Protein AF-A0A0R0LXG6-F1 (afdb_monomer)

Foldseek 3Di:
DDDDPDDPPQPPQPPHPCPPPPDDPVLVVLVVCCLLVLHDLVVSCVVSVHPSVVSVVSLLSVLVVVVVVLVVPQAADFDAAWEKEKDKDWAQDDDVNDDDHDDIWIWIWIWTPDPVTDIDIGTDPDDALVRVLVVCVVRYDQNYEYEYAPDPSCVCNCVRHVYYHHDDPVPDPADPPPRDGPDPVVVVVVVSVVVNVSCVSVPRVCVSVVD

Structure (mmCIF, N/CA/C/O backbone):
data_AF-A0A0R0LXG6-F1
#
_entry.id   AF-A0A0R0LXG6-F1
#
loop_
_atom_site.group_PDB
_atom_site.id
_atom_site.type_symbol
_atom_site.label_atom_id
_atom_site.label_alt_id
_atom_site.label_comp_id
_atom_site.label_asym_id
_atom_site.label_entity_id
_atom_site.label_seq_id
_atom_site.pdbx_PDB_ins_code
_atom_site.Cartn_x
_atom_site.Cartn_y
_atom_site.Cartn_z
_atom_site.occupancy
_atom_site.B_iso_or_equiv
_atom_site.auth_seq_id
_atom_site.auth_comp_id
_atom_site.auth_asym_id
_atom_site.auth_atom_id
_atom_site.pdbx_PDB_model_num
ATOM 1 N N . LEU A 1 1 ? -38.847 -43.347 6.282 1.00 53.88 1 LEU A N 1
ATOM 2 C CA . LEU A 1 1 ? -38.269 -41.989 6.125 1.00 53.88 1 LEU A CA 1
ATOM 3 C C . LEU A 1 1 ? -37.396 -41.692 7.342 1.00 53.88 1 LEU A C 1
ATOM 5 O O . LEU A 1 1 ? -37.936 -41.472 8.418 1.00 53.88 1 LEU A O 1
ATOM 9 N N . SER A 1 2 ? -36.067 -41.781 7.219 1.00 58.75 2 SER A N 1
ATOM 10 C CA . SER A 1 2 ? -35.149 -41.481 8.329 1.00 58.75 2 SER A CA 1
ATOM 11 C C . SER A 1 2 ? -34.951 -39.969 8.443 1.00 58.75 2 SER A C 1
ATOM 13 O O . SER A 1 2 ? -34.387 -39.348 7.538 1.00 58.75 2 SER A O 1
ATOM 15 N N . TRP A 1 3 ? -35.397 -39.370 9.542 1.00 54.75 3 TRP A N 1
ATOM 16 C CA . TRP A 1 3 ? -35.103 -37.974 9.847 1.00 54.75 3 TRP A CA 1
ATOM 17 C C . TRP A 1 3 ? -33.609 -37.828 10.155 1.00 54.75 3 TRP A C 1
ATOM 19 O O . TRP A 1 3 ? -33.120 -38.357 11.151 1.00 54.75 3 TRP A O 1
ATOM 29 N N . LYS A 1 4 ? -32.866 -37.116 9.2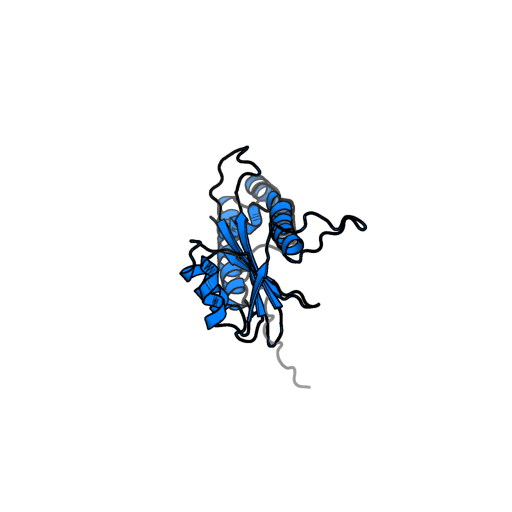99 1.00 63.59 4 LYS A N 1
ATOM 30 C CA . LYS A 1 4 ? -31.529 -36.629 9.657 1.00 63.59 4 LYS A CA 1
ATOM 31 C C . LYS A 1 4 ? -31.713 -35.453 10.612 1.00 63.59 4 LYS A C 1
ATOM 33 O O . LYS A 1 4 ? -32.400 -34.493 10.269 1.00 63.59 4 LYS A O 1
ATOM 38 N N . SER A 1 5 ? -31.117 -35.531 11.799 1.00 62.94 5 SER A N 1
ATOM 39 C CA . SER A 1 5 ? -31.082 -34.413 12.739 1.00 62.94 5 SER A CA 1
ATOM 40 C C . SER A 1 5 ? -30.475 -33.186 12.053 1.00 62.94 5 SER A C 1
ATOM 42 O O . SER A 1 5 ? -29.441 -33.273 11.385 1.00 62.94 5 SER A O 1
ATOM 44 N N . CYS A 1 6 ? -31.144 -32.036 12.171 1.00 65.56 6 CYS A N 1
ATOM 45 C CA . CYS A 1 6 ? -30.628 -30.784 11.634 1.00 65.56 6 CYS A CA 1
ATOM 46 C C . CYS A 1 6 ? -29.233 -30.521 12.209 1.00 65.56 6 CYS A C 1
ATOM 48 O O . CYS A 1 6 ? -29.035 -30.534 13.425 1.00 65.56 6 CYS A O 1
ATOM 50 N N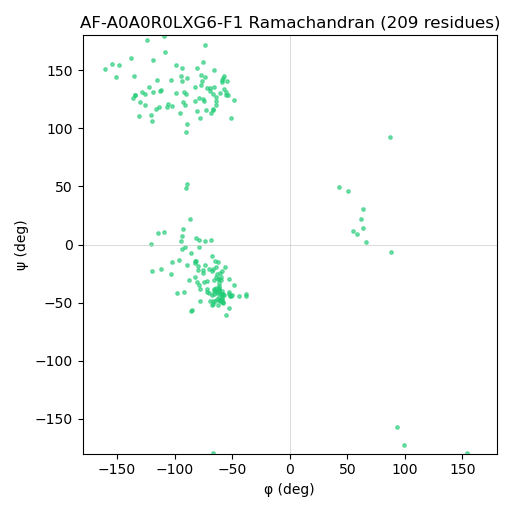 . SER A 1 7 ? -28.262 -30.249 11.335 1.00 65.00 7 SER A N 1
ATOM 51 C CA . SER A 1 7 ? -26.952 -29.758 11.760 1.00 65.00 7 SER A CA 1
ATOM 52 C C . SER A 1 7 ? -27.135 -28.500 12.619 1.00 65.00 7 SER A C 1
ATOM 54 O O . SER A 1 7 ? -27.983 -27.674 12.264 1.00 65.00 7 SER A O 1
ATOM 56 N N . PRO A 1 8 ? -26.356 -28.305 13.698 1.00 63.47 8 PRO A N 1
ATOM 57 C CA . PRO A 1 8 ? -26.543 -27.175 14.599 1.00 63.47 8 PRO A CA 1
ATOM 58 C C . PRO A 1 8 ? -26.535 -25.862 13.815 1.00 63.47 8 PRO A C 1
ATOM 60 O O . PRO A 1 8 ? -25.615 -25.606 13.029 1.00 63.47 8 PRO A O 1
ATOM 63 N N . THR A 1 9 ? -27.567 -25.041 14.029 1.00 63.72 9 THR A N 1
ATOM 64 C CA . THR A 1 9 ? -27.724 -23.720 13.413 1.00 63.72 9 THR A CA 1
ATOM 65 C C . THR A 1 9 ? -26.447 -22.914 13.620 1.00 63.72 9 THR A C 1
ATOM 67 O O . THR A 1 9 ? -26.107 -22.515 14.736 1.00 63.72 9 THR A O 1
ATOM 70 N N . LYS A 1 10 ? -25.685 -22.708 12.541 1.00 68.75 10 LYS A N 1
ATOM 71 C CA . LYS A 1 10 ? -24.487 -21.868 12.573 1.00 68.75 10 LYS A CA 1
ATOM 72 C C . LYS A 1 10 ? -24.958 -20.420 12.673 1.00 68.75 10 LYS A C 1
ATOM 74 O O . LYS A 1 10 ? -25.602 -19.923 11.758 1.00 68.75 10 LYS A O 1
ATOM 79 N N . GLY A 1 11 ? -24.644 -19.753 13.783 1.00 71.75 11 GLY A N 1
ATOM 80 C CA . GLY A 1 11 ? -24.943 -18.330 13.939 1.00 71.75 11 GLY A CA 1
ATOM 81 C C . GLY A 1 11 ? -24.294 -17.500 12.827 1.00 71.75 11 GLY A C 1
ATOM 82 O O . GLY A 1 11 ? -23.179 -17.809 12.405 1.00 71.75 11 GLY A O 1
ATOM 83 N N . LEU A 1 12 ? -24.974 -16.435 12.393 1.00 71.62 12 LEU A N 1
ATOM 84 C CA . LEU A 1 12 ? -24.566 -15.550 11.289 1.00 71.62 12 LEU A CA 1
ATOM 85 C C . LEU A 1 12 ? -23.102 -15.085 11.386 1.00 71.62 12 LEU A C 1
ATOM 87 O O . LEU A 1 12 ? -22.409 -14.946 10.385 1.00 71.62 12 LEU A O 1
ATOM 91 N N . TYR A 1 13 ? -22.617 -14.878 12.609 1.00 74.06 13 TYR A N 1
ATOM 92 C CA . TYR A 1 13 ? -21.278 -14.364 12.882 1.00 74.06 13 TYR A CA 1
ATOM 93 C C . TYR A 1 13 ? -20.216 -15.448 13.105 1.00 74.06 13 TYR A C 1
ATOM 95 O O . TYR A 1 13 ? -19.090 -15.120 13.494 1.00 74.06 13 TYR A O 1
ATOM 103 N N . LYS A 1 14 ? -20.534 -16.733 12.895 1.00 77.50 14 LYS A N 1
ATOM 104 C CA . LYS A 1 14 ? -19.583 -17.839 13.072 1.00 77.50 14 LYS A CA 1
ATOM 105 C C . LYS A 1 14 ? -18.346 -17.618 12.194 1.00 77.50 14 LYS A C 1
ATOM 107 O O . LYS A 1 14 ? -18.465 -17.273 11.027 1.00 77.50 14 LYS A O 1
ATOM 112 N N . ASN A 1 15 ? -17.160 -17.806 12.775 1.00 75.50 15 ASN A N 1
ATOM 113 C CA . ASN A 1 15 ? -15.851 -17.551 12.149 1.00 75.50 15 ASN A CA 1
ATOM 114 C C . ASN A 1 15 ? -15.569 -16.080 11.783 1.00 75.50 15 ASN A C 1
ATOM 116 O O . ASN A 1 15 ? -14.611 -15.802 11.066 1.00 75.50 15 ASN A O 1
ATOM 120 N N . THR A 1 16 ? -16.353 -15.129 12.295 1.00 75.62 16 THR A N 1
ATOM 121 C CA . THR A 1 16 ? -16.088 -13.696 12.118 1.00 75.62 16 THR A CA 1
ATOM 122 C C . THR A 1 16 ? -15.622 -13.053 13.421 1.00 75.62 16 THR A C 1
ATOM 124 O O . THR A 1 16 ? -15.814 -13.571 14.523 1.00 75.62 16 THR A O 1
ATOM 127 N N . ILE A 1 17 ? -15.075 -11.846 13.308 1.00 71.94 17 ILE A N 1
ATOM 128 C CA . ILE A 1 17 ? -14.697 -10.999 14.449 1.00 71.94 17 ILE A CA 1
ATOM 129 C C . ILE A 1 17 ? -15.904 -10.596 15.313 1.00 71.94 17 ILE A C 1
ATOM 131 O O . ILE A 1 17 ? -15.742 -10.136 16.444 1.00 71.94 17 ILE A O 1
ATOM 135 N N . LEU A 1 18 ? -17.112 -10.786 14.778 1.00 74.75 18 LEU A N 1
ATOM 136 C CA . LEU A 1 18 ? -18.383 -10.452 15.401 1.00 74.75 18 LEU A CA 1
ATOM 137 C C . LEU A 1 18 ? -18.953 -11.617 16.216 1.00 74.75 18 LEU A C 1
ATOM 139 O O . LEU A 1 18 ? -19.967 -11.444 16.879 1.00 74.75 18 LEU A O 1
ATOM 143 N N . VAL A 1 19 ? -18.298 -12.787 16.244 1.00 75.50 19 VAL A N 1
ATOM 144 C CA . VAL A 1 19 ? -18.836 -13.975 16.935 1.00 75.50 19 VAL A CA 1
ATOM 145 C C . VAL A 1 19 ? -19.012 -13.765 18.444 1.00 75.50 19 VAL A C 1
ATOM 147 O O . VAL A 1 19 ? -19.899 -14.348 19.054 1.00 75.50 19 VAL A O 1
ATOM 150 N N . LYS A 1 20 ? -18.178 -12.909 19.054 1.00 71.06 20 LYS A N 1
ATOM 151 C CA . LYS A 1 20 ? -18.280 -12.513 20.472 1.00 71.06 20 LYS A CA 1
ATOM 152 C C . LYS A 1 20 ? -19.068 -11.211 20.667 1.00 71.06 20 LYS A C 1
ATOM 154 O O . LYS A 1 20 ? -19.130 -10.693 21.782 1.00 71.06 20 LYS A O 1
ATOM 159 N N . PHE A 1 21 ? -19.611 -10.638 19.595 1.00 74.06 21 PHE A N 1
ATOM 160 C CA . PHE A 1 21 ? -20.305 -9.362 19.635 1.00 74.06 21 PHE A CA 1
ATOM 161 C C . PHE A 1 21 ? -21.793 -9.575 19.896 1.00 74.06 21 PHE A C 1
ATOM 163 O O . PHE A 1 21 ? -22.484 -10.247 19.142 1.00 74.06 21 PHE A O 1
ATOM 170 N N . LYS A 1 22 ? -22.281 -8.998 20.994 1.00 74.81 22 LYS A N 1
ATOM 171 C CA . LYS A 1 22 ? -23.642 -9.228 21.499 1.00 74.81 22 LYS A CA 1
ATOM 172 C C . LYS A 1 22 ? -24.678 -8.210 20.995 1.00 74.81 22 LYS A C 1
ATOM 174 O O . LYS A 1 22 ? -25.734 -8.094 21.604 1.00 74.81 22 LYS A O 1
ATOM 179 N N . LYS A 1 23 ? -24.376 -7.404 19.969 1.00 81.25 23 LYS A N 1
ATOM 180 C CA . LYS A 1 23 ? -25.322 -6.395 19.449 1.00 81.25 23 LYS A CA 1
ATOM 181 C C . LYS A 1 23 ? -26.061 -6.900 18.212 1.00 81.25 23 LYS A C 1
ATOM 183 O O . LYS A 1 23 ? -25.565 -7.770 17.498 1.00 81.25 23 LYS A O 1
ATOM 188 N N . ASN A 1 24 ? -27.247 -6.338 17.995 1.00 81.94 24 ASN A N 1
ATOM 189 C CA . ASN A 1 24 ? -28.119 -6.656 16.870 1.00 81.94 24 ASN A CA 1
ATOM 190 C C . ASN A 1 24 ? -27.588 -6.071 15.549 1.00 81.94 24 ASN A C 1
ATOM 192 O O . ASN A 1 24 ? -26.629 -5.301 15.526 1.00 81.94 24 ASN A O 1
ATOM 196 N N . PHE A 1 25 ? -28.216 -6.456 14.438 1.00 80.75 25 PHE A N 1
ATOM 197 C CA . PHE A 1 25 ? -27.828 -6.008 13.100 1.00 80.75 25 PHE A CA 1
ATOM 198 C C . PHE A 1 25 ? -28.007 -4.493 12.900 1.00 80.75 25 PHE A C 1
ATOM 200 O O . PHE A 1 25 ? -27.150 -3.849 12.300 1.00 80.75 25 PHE A O 1
ATOM 207 N N . GLU A 1 26 ? -29.057 -3.899 13.470 1.00 83.56 26 GLU A N 1
ATOM 208 C CA . GLU A 1 26 ? -29.305 -2.450 13.399 1.00 83.56 26 GLU A CA 1
ATOM 209 C C . GLU A 1 26 ? -28.144 -1.636 13.966 1.00 83.56 26 GLU A C 1
ATOM 211 O O . GLU A 1 26 ? -27.705 -0.672 13.342 1.00 83.56 26 GLU A O 1
ATOM 216 N N . PHE A 1 27 ? -27.572 -2.068 15.097 1.00 86.50 27 PHE A N 1
ATOM 217 C CA . PHE A 1 27 ? -26.382 -1.441 15.666 1.00 86.50 27 PHE A CA 1
ATOM 218 C C . PHE A 1 27 ? -25.247 -1.333 14.638 1.00 86.50 27 PHE A C 1
ATOM 220 O O . PHE A 1 27 ? -24.556 -0.318 14.584 1.00 86.50 27 PHE A O 1
ATOM 227 N N . PHE A 1 28 ? -25.043 -2.366 13.814 1.00 82.62 28 PHE A N 1
ATOM 228 C CA . PHE A 1 28 ? -24.008 -2.357 12.781 1.00 82.62 28 PHE A CA 1
ATOM 229 C C . PHE A 1 28 ? -24.324 -1.407 11.642 1.00 82.62 28 PHE A C 1
ATOM 231 O O . PHE A 1 28 ? -23.423 -0.707 11.185 1.00 82.62 28 PHE A O 1
ATOM 238 N N . ILE A 1 29 ? -25.578 -1.370 11.198 1.00 84.12 29 ILE A N 1
ATOM 239 C CA . ILE A 1 29 ? -26.008 -0.445 10.152 1.00 84.12 29 ILE A CA 1
ATOM 240 C C . ILE A 1 29 ? -25.782 0.996 10.610 1.00 84.12 29 ILE A C 1
ATOM 242 O O . ILE A 1 29 ? -25.121 1.752 9.900 1.00 84.12 29 ILE A O 1
ATOM 246 N N . PHE A 1 30 ? -26.205 1.345 11.826 1.00 85.00 30 PHE A N 1
ATOM 247 C CA . PHE A 1 30 ? -25.975 2.677 12.386 1.00 85.00 30 PHE A CA 1
ATOM 248 C C . PHE A 1 30 ? -24.494 2.980 12.613 1.00 85.00 30 PHE A C 1
ATOM 250 O O . PHE A 1 30 ? -24.041 4.087 12.333 1.00 85.00 30 PHE A O 1
ATOM 257 N N . LEU A 1 31 ? -23.705 2.003 13.067 1.00 85.00 31 LEU A N 1
ATOM 258 C CA . LEU A 1 31 ? -22.258 2.159 13.201 1.00 85.00 31 LEU A CA 1
ATOM 259 C C . LEU A 1 31 ? -21.601 2.472 11.848 1.00 85.00 31 LEU A C 1
ATOM 261 O O . LEU A 1 31 ? -20.797 3.397 11.756 1.00 85.00 31 LEU A O 1
ATOM 265 N N . ILE A 1 32 ? -21.945 1.716 10.804 1.00 82.88 32 ILE A N 1
ATOM 266 C CA . ILE A 1 32 ? -21.437 1.905 9.441 1.00 82.88 32 ILE A CA 1
ATOM 267 C C . ILE A 1 32 ? -21.861 3.281 8.924 1.00 82.88 32 ILE A C 1
ATOM 269 O O . ILE A 1 32 ? -21.007 4.070 8.523 1.00 82.88 32 ILE A O 1
ATOM 273 N N . GLN A 1 33 ? -23.151 3.607 9.002 1.00 82.31 33 GLN A N 1
ATOM 274 C CA . GLN A 1 33 ? -23.680 4.908 8.595 1.00 82.31 33 GLN A CA 1
ATOM 275 C C . GLN A 1 33 ? -23.003 6.060 9.339 1.00 82.31 33 GLN A C 1
ATOM 277 O O . GLN A 1 33 ? -22.613 7.034 8.710 1.00 82.31 33 GLN A O 1
ATOM 282 N N . GLY A 1 34 ? -22.786 5.942 10.650 1.00 80.69 34 GLY A N 1
ATOM 283 C CA . GLY A 1 34 ? -22.105 6.960 11.447 1.00 80.69 34 GLY A CA 1
ATOM 284 C C . GLY A 1 34 ? -20.634 7.142 11.063 1.00 80.69 34 GLY A C 1
ATOM 285 O O . GLY A 1 34 ? -20.152 8.273 10.977 1.00 80.69 34 GLY A O 1
ATOM 286 N N . ILE A 1 35 ? -19.921 6.046 10.777 1.00 76.81 35 ILE A N 1
ATOM 287 C CA . ILE A 1 35 ? -18.527 6.087 10.307 1.00 76.81 35 ILE A CA 1
ATOM 288 C C . ILE A 1 35 ? -18.439 6.754 8.927 1.00 76.81 35 ILE A C 1
ATOM 290 O O . ILE A 1 35 ? -17.620 7.657 8.742 1.00 76.81 35 ILE A O 1
ATOM 294 N N . PHE A 1 36 ? -19.280 6.344 7.971 1.00 76.44 36 PHE A N 1
ATOM 295 C CA . PHE A 1 36 ? -19.287 6.888 6.605 1.00 76.44 36 PHE A CA 1
ATOM 296 C C . PHE A 1 36 ? -19.926 8.280 6.507 1.00 76.44 36 PHE A C 1
ATOM 298 O O . PHE A 1 36 ? -19.571 9.055 5.624 1.00 76.44 36 PHE A O 1
ATOM 305 N N . GLY A 1 37 ? -20.808 8.624 7.444 1.00 76.94 37 GLY A N 1
ATOM 306 C CA . GLY A 1 37 ? -21.386 9.953 7.643 1.00 76.94 37 GLY A CA 1
ATOM 307 C C . GLY A 1 37 ? -20.478 10.905 8.425 1.00 76.94 37 GLY A C 1
ATOM 308 O O . GLY A 1 37 ? -20.886 12.015 8.751 1.00 76.94 37 GLY A O 1
ATOM 309 N N . TYR A 1 38 ? -19.244 10.489 8.729 1.00 71.25 38 TYR A N 1
ATOM 310 C CA . TYR A 1 38 ? -18.206 11.299 9.376 1.00 71.25 38 TYR A CA 1
ATOM 311 C C . TYR A 1 38 ? -18.541 11.803 10.781 1.00 71.25 38 TYR A C 1
ATOM 313 O O . TYR A 1 38 ? -17.893 12.731 11.283 1.00 71.25 38 TYR A O 1
ATOM 321 N N . MET A 1 39 ? -19.466 11.139 11.468 1.00 78.19 39 MET A N 1
ATOM 322 C CA . MET A 1 39 ? -19.864 11.491 12.822 1.00 78.19 39 MET A CA 1
ATOM 323 C C . MET A 1 39 ? -18.668 11.448 13.792 1.00 78.19 39 MET A C 1
ATOM 325 O O . MET A 1 39 ? -17.769 10.602 13.666 1.00 78.19 39 MET A O 1
ATOM 329 N N . PRO A 1 40 ? -18.562 12.377 14.756 1.00 83.75 40 PRO A N 1
ATOM 330 C CA . PRO A 1 40 ? -17.616 12.243 15.860 1.00 83.75 40 PRO A CA 1
ATOM 331 C C . PRO A 1 40 ? -17.879 10.955 16.651 1.00 83.75 40 PRO A C 1
ATOM 333 O O . PRO A 1 40 ? -19.026 10.626 16.932 1.00 83.75 40 PRO A O 1
ATOM 336 N N . LEU A 1 41 ? -16.824 10.244 17.068 1.00 83.06 41 LEU A N 1
ATOM 337 C CA . LEU A 1 41 ? -16.974 8.977 17.804 1.00 83.06 41 LEU A CA 1
ATOM 338 C C . LEU A 1 41 ? -17.746 9.137 19.121 1.00 83.06 41 LEU A C 1
ATOM 340 O O . LEU A 1 41 ? -18.382 8.192 19.576 1.00 83.06 41 LEU A O 1
ATOM 344 N N . ARG A 1 42 ? -17.687 10.326 19.731 1.00 86.50 42 ARG A N 1
ATOM 345 C CA . ARG A 1 42 ? -18.447 10.646 20.942 1.00 86.50 42 ARG A CA 1
ATOM 346 C C . ARG A 1 42 ? -19.948 10.737 20.658 1.00 86.50 42 ARG A C 1
ATOM 348 O O . ARG A 1 42 ? -20.707 10.025 21.298 1.00 86.50 42 ARG A O 1
ATOM 355 N N . GLY A 1 43 ? -20.340 11.474 19.617 1.00 86.19 43 GLY A N 1
ATOM 356 C CA . GLY A 1 43 ? -21.734 11.520 19.164 1.00 86.19 43 GLY A CA 1
ATOM 357 C C . GLY A 1 43 ? -22.249 10.148 18.719 1.00 86.19 43 GLY A C 1
ATOM 358 O O . GLY A 1 43 ? -23.361 9.762 19.053 1.00 86.19 43 GLY A O 1
ATOM 359 N N . LEU A 1 44 ? -21.405 9.347 18.062 1.00 85.88 44 LEU A N 1
ATOM 360 C CA . LEU A 1 44 ? -21.760 7.977 17.685 1.00 85.88 44 LEU A CA 1
ATOM 361 C C . LEU A 1 44 ? -21.961 7.068 18.908 1.00 85.88 44 LEU A C 1
ATOM 363 O O . LEU A 1 44 ? -22.854 6.228 18.926 1.00 85.88 44 LEU A O 1
ATOM 367 N N . SER A 1 45 ? -21.136 7.237 19.942 1.00 90.00 45 SER A N 1
ATOM 368 C CA . SER A 1 45 ? -21.272 6.534 21.221 1.00 90.00 45 SER A CA 1
ATOM 369 C C . SER A 1 45 ? -22.583 6.881 21.929 1.00 90.00 45 SER A C 1
ATOM 371 O O . SER A 1 45 ? -23.226 5.978 22.465 1.00 90.00 45 SER A O 1
ATOM 373 N N . GLU A 1 46 ? -22.982 8.152 21.896 1.00 91.31 46 GLU A N 1
ATOM 374 C CA . GLU A 1 46 ? -24.243 8.647 22.459 1.00 91.31 46 GLU A CA 1
ATOM 375 C C . GLU A 1 46 ? -25.450 8.096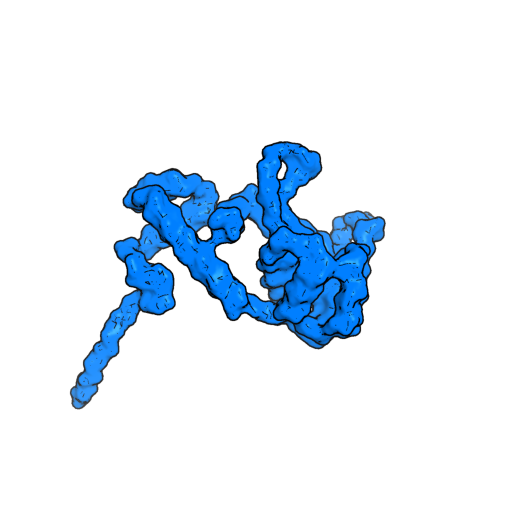 21.689 1.00 91.31 46 GLU A C 1
ATOM 377 O O . GLU A 1 46 ? -26.317 7.468 22.293 1.00 91.31 46 GLU A O 1
ATOM 382 N N . GLN A 1 47 ? -25.466 8.219 20.357 1.00 88.81 47 GLN A N 1
ATOM 383 C CA . GLN A 1 47 ? -26.563 7.721 19.514 1.00 88.81 47 GLN A CA 1
ATOM 384 C C . GLN A 1 47 ? -26.761 6.207 19.605 1.00 88.81 47 GLN A C 1
ATOM 386 O O . GLN A 1 47 ? -27.888 5.722 19.631 1.00 88.81 47 GLN A O 1
ATOM 391 N N . LEU A 1 48 ? -25.667 5.446 19.670 1.00 88.56 48 LEU A N 1
ATOM 392 C CA . LEU A 1 48 ? -25.724 3.991 19.804 1.00 88.56 48 LEU A CA 1
ATOM 393 C C . LEU A 1 48 ? -26.013 3.529 21.242 1.00 88.56 48 LEU A C 1
ATOM 395 O O . LEU A 1 48 ? -26.049 2.318 21.483 1.00 88.56 48 LEU A O 1
ATOM 399 N N . ASN A 1 49 ? -26.131 4.459 22.202 1.00 90.50 49 ASN A N 1
ATOM 400 C CA . ASN A 1 49 ? -26.164 4.185 23.639 1.00 90.50 49 ASN A CA 1
ATOM 401 C C . ASN A 1 49 ? -25.109 3.130 24.037 1.00 90.50 49 ASN A C 1
ATOM 403 O O . ASN A 1 49 ? -25.383 2.086 24.643 1.00 90.50 49 ASN A O 1
ATOM 407 N N . TYR A 1 50 ? -23.870 3.349 23.589 1.00 89.62 50 TYR A N 1
ATOM 408 C CA . TYR A 1 50 ? -22.782 2.390 23.727 1.00 89.62 50 TYR A CA 1
ATOM 409 C C . TYR A 1 50 ? -21.558 3.063 24.310 1.00 89.62 50 TYR A C 1
ATOM 411 O O . TYR A 1 50 ? -21.040 4.010 23.729 1.00 89.62 50 TYR A O 1
ATOM 419 N N . LYS A 1 51 ? -21.065 2.551 25.445 1.00 91.88 51 LYS A N 1
ATOM 420 C CA . LYS A 1 51 ? -19.940 3.149 26.179 1.00 91.88 51 LYS A CA 1
ATOM 421 C C . LYS A 1 51 ? -18.772 3.468 25.241 1.00 91.88 51 LYS A C 1
ATOM 423 O O . LYS A 1 51 ? -18.227 2.568 24.601 1.00 91.88 51 LYS A O 1
ATOM 428 N N . TYR A 1 52 ? -18.335 4.726 25.244 1.00 88.69 52 TYR A N 1
ATOM 429 C CA . TYR A 1 52 ? -17.288 5.248 24.360 1.00 88.69 52 TYR A CA 1
ATOM 430 C C . TYR A 1 52 ? -16.006 4.400 24.357 1.00 88.69 52 TYR A C 1
ATOM 432 O O . TYR A 1 52 ? -15.477 4.050 23.303 1.00 88.69 52 TYR A O 1
ATOM 440 N N . ARG A 1 53 ? -15.545 3.970 25.541 1.00 89.94 53 ARG A N 1
ATOM 441 C CA . ARG A 1 53 ? -14.380 3.078 25.683 1.00 89.94 53 ARG A CA 1
ATOM 442 C C . ARG A 1 53 ? -14.570 1.747 24.944 1.00 89.94 53 ARG A C 1
ATOM 444 O O . ARG A 1 53 ? -13.640 1.254 24.308 1.00 89.94 53 ARG A O 1
ATOM 451 N N . ASN A 1 54 ? -15.772 1.179 24.997 1.00 88.31 54 ASN A N 1
ATOM 452 C CA . ASN A 1 54 ? -16.084 -0.075 24.318 1.00 88.31 54 ASN A CA 1
ATOM 453 C C . ASN A 1 54 ? -16.168 0.125 22.801 1.00 88.31 54 ASN A C 1
ATOM 455 O O . ASN A 1 54 ? -15.658 -0.716 22.064 1.00 88.31 54 ASN A O 1
ATOM 459 N N . LEU A 1 55 ? -16.732 1.251 22.344 1.00 86.00 55 LEU A N 1
ATOM 460 C CA . LEU A 1 55 ? -16.754 1.633 20.930 1.00 86.00 55 LEU A CA 1
ATOM 461 C C . LEU A 1 55 ? -15.336 1.718 20.358 1.00 86.00 55 LEU A C 1
ATOM 463 O O . LEU A 1 55 ? -15.048 1.086 19.347 1.00 86.00 55 LEU A O 1
ATOM 467 N N . ILE A 1 56 ? -14.426 2.419 21.040 1.00 85.25 56 ILE A N 1
ATOM 468 C CA . ILE A 1 56 ? -13.021 2.515 20.618 1.00 85.25 56 ILE A CA 1
ATOM 469 C C . ILE A 1 56 ? -12.381 1.131 20.529 1.00 85.25 56 ILE A C 1
ATOM 471 O O . ILE A 1 56 ? -11.768 0.796 19.517 1.00 85.25 56 ILE A O 1
ATOM 475 N N . ASN A 1 57 ? -12.520 0.311 21.572 1.00 84.81 57 ASN A N 1
ATOM 476 C CA . ASN A 1 57 ? -11.927 -1.026 21.592 1.00 84.81 57 ASN A CA 1
ATOM 477 C C . ASN A 1 57 ? -12.479 -1.915 20.472 1.00 84.81 57 ASN A C 1
ATOM 479 O O . ASN A 1 57 ? -11.746 -2.716 19.890 1.00 84.81 57 ASN A O 1
ATOM 483 N N . PHE A 1 58 ? -13.762 -1.766 20.153 1.00 83.12 58 PHE A N 1
ATOM 484 C CA . PHE A 1 58 ? -14.396 -2.470 19.053 1.00 83.12 58 PHE A CA 1
ATOM 485 C C . PHE A 1 58 ? -13.848 -2.021 17.691 1.00 83.12 58 PHE A C 1
ATOM 487 O O . PHE A 1 58 ? -13.416 -2.858 16.899 1.00 83.12 58 PHE A O 1
ATOM 494 N N . LEU A 1 59 ? -13.762 -0.710 17.454 1.00 82.94 59 LEU A N 1
ATOM 495 C CA . LEU A 1 59 ? -13.194 -0.148 16.227 1.00 82.94 59 LEU A CA 1
ATOM 496 C C . LEU A 1 59 ? -11.722 -0.535 16.041 1.00 82.94 59 LEU A C 1
ATOM 498 O O . LEU A 1 59 ? -11.325 -0.891 14.934 1.00 82.94 59 LEU A O 1
ATOM 502 N N . LYS A 1 60 ? -10.929 -0.573 17.120 1.00 82.06 60 LYS A N 1
ATOM 503 C CA . LYS A 1 60 ? -9.543 -1.075 17.095 1.00 82.06 60 LYS A CA 1
ATOM 504 C C . LYS A 1 60 ? -9.466 -2.531 16.626 1.00 82.06 60 LYS A C 1
ATOM 506 O O . LYS A 1 60 ? -8.615 -2.870 15.806 1.00 82.06 60 LYS A O 1
ATOM 511 N N . LYS A 1 61 ? -10.372 -3.395 17.098 1.00 82.38 61 LYS A N 1
ATOM 512 C CA . LYS A 1 61 ? -10.443 -4.798 16.652 1.00 82.38 61 LYS A CA 1
ATOM 513 C C . LYS A 1 61 ? -10.838 -4.911 15.183 1.00 82.38 61 LYS A C 1
ATOM 515 O O . LYS A 1 61 ? -10.239 -5.714 14.471 1.00 82.38 61 LYS A O 1
ATOM 520 N N . ILE A 1 62 ? -11.810 -4.120 14.722 1.00 80.75 62 ILE A N 1
ATOM 521 C CA . ILE A 1 62 ? -12.167 -4.062 13.296 1.00 80.75 62 ILE A CA 1
ATOM 522 C C . ILE A 1 62 ? -10.947 -3.645 12.476 1.00 80.75 62 ILE A C 1
ATOM 524 O O . ILE A 1 62 ? -10.606 -4.338 11.525 1.00 80.75 62 ILE A O 1
ATOM 528 N N . LYS A 1 63 ? -10.241 -2.587 12.891 1.00 76.25 63 LYS A N 1
ATOM 529 C CA . LYS A 1 63 ? -9.015 -2.095 12.249 1.00 76.25 63 LYS A CA 1
ATOM 530 C C . LYS A 1 63 ? -7.966 -3.186 12.060 1.00 76.25 63 LYS A C 1
ATOM 532 O O . LYS A 1 63 ? -7.505 -3.401 10.944 1.00 76.25 63 LYS A O 1
ATOM 537 N N . ILE A 1 64 ? -7.594 -3.885 13.132 1.00 80.56 64 ILE A N 1
ATOM 538 C CA . ILE A 1 64 ? -6.536 -4.907 13.081 1.00 80.56 64 ILE A CA 1
ATOM 539 C C . ILE A 1 64 ? -6.920 -6.022 12.103 1.00 80.56 64 ILE A C 1
ATOM 541 O O . ILE A 1 64 ? -6.098 -6.462 11.299 1.00 80.56 64 ILE A O 1
ATOM 545 N N . ASN A 1 65 ? -8.183 -6.444 12.130 1.00 80.88 65 ASN A N 1
ATOM 546 C CA . ASN A 1 65 ? -8.664 -7.492 11.239 1.00 80.88 65 ASN A CA 1
ATOM 547 C C . ASN A 1 65 ? -8.793 -7.018 9.792 1.00 80.88 65 ASN A C 1
ATOM 549 O O . ASN A 1 65 ? -8.388 -7.747 8.897 1.00 80.88 65 ASN A O 1
ATOM 553 N N . ALA A 1 66 ? -9.279 -5.799 9.554 1.00 79.62 66 ALA A N 1
ATOM 554 C CA . ALA A 1 66 ? -9.325 -5.202 8.224 1.00 79.62 66 ALA A CA 1
ATOM 555 C C . ALA A 1 66 ? -7.917 -5.091 7.625 1.00 79.62 66 ALA A C 1
ATOM 557 O O . ALA A 1 66 ? -7.719 -5.470 6.477 1.00 79.62 66 ALA A O 1
ATOM 558 N N . LYS A 1 67 ? -6.922 -4.674 8.422 1.00 79.00 67 LYS A N 1
ATOM 559 C CA . LYS A 1 67 ? -5.508 -4.661 8.022 1.00 79.00 67 LYS A CA 1
ATOM 560 C C . LYS A 1 67 ? -5.026 -6.056 7.633 1.00 79.00 67 LYS A C 1
ATOM 562 O O . LYS A 1 67 ? -4.459 -6.222 6.560 1.00 79.00 67 LYS A O 1
ATOM 567 N N . LYS A 1 68 ? -5.284 -7.060 8.473 1.00 83.19 68 LYS A N 1
ATOM 568 C CA . LYS A 1 68 ? -4.899 -8.450 8.198 1.00 83.19 68 LYS A CA 1
ATOM 569 C C . LYS A 1 68 ? -5.548 -8.984 6.917 1.00 83.19 68 LYS A C 1
ATOM 571 O O . LYS A 1 68 ? -4.854 -9.537 6.078 1.00 83.19 68 LYS A O 1
ATOM 576 N N . ILE A 1 69 ? -6.859 -8.798 6.762 1.00 81.12 69 ILE A N 1
ATOM 577 C CA . ILE A 1 69 ? -7.619 -9.235 5.582 1.00 81.12 69 ILE A CA 1
ATOM 578 C C . ILE A 1 69 ? -7.098 -8.539 4.329 1.00 81.12 69 ILE A C 1
ATOM 580 O O . ILE A 1 69 ? -6.874 -9.206 3.327 1.00 81.12 69 ILE A O 1
ATOM 584 N N . PHE A 1 70 ? -6.868 -7.226 4.399 1.00 82.75 70 PHE A N 1
ATOM 585 C CA . PHE A 1 70 ? -6.308 -6.458 3.296 1.00 82.75 70 PHE A CA 1
ATOM 586 C C . PHE A 1 70 ? -4.979 -7.063 2.847 1.00 82.75 70 PHE A C 1
ATOM 588 O O . PHE A 1 70 ? -4.902 -7.554 1.731 1.00 82.75 70 PHE A O 1
ATOM 595 N N . PHE A 1 71 ? -3.973 -7.137 3.726 1.00 83.19 71 PHE A N 1
ATOM 596 C CA . PHE A 1 71 ? -2.648 -7.639 3.347 1.00 83.19 71 PHE A CA 1
ATOM 597 C C . PHE A 1 71 ? -2.626 -9.113 2.925 1.00 83.19 71 PHE A C 1
ATOM 599 O O . PHE A 1 71 ? -1.784 -9.482 2.111 1.00 83.19 71 PHE A O 1
ATOM 606 N N . ASN A 1 72 ? -3.543 -9.937 3.436 1.00 85.56 72 ASN A N 1
ATOM 607 C CA . ASN A 1 72 ? -3.659 -11.340 3.034 1.00 85.56 72 ASN A CA 1
ATOM 608 C C . ASN A 1 72 ? -4.298 -11.526 1.651 1.00 85.56 72 ASN A C 1
ATOM 610 O O . ASN A 1 72 ? -4.095 -12.567 1.038 1.00 85.56 72 ASN A O 1
ATOM 614 N N . ASN A 1 73 ? -5.064 -10.541 1.179 1.00 84.06 73 ASN A N 1
ATOM 615 C CA . ASN A 1 73 ? -5.833 -10.622 -0.062 1.00 84.06 73 ASN A CA 1
ATOM 616 C C . ASN A 1 73 ? -5.330 -9.647 -1.137 1.00 84.06 73 ASN A C 1
ATOM 618 O O . ASN A 1 73 ? -6.017 -9.447 -2.137 1.00 84.06 73 ASN A O 1
ATOM 622 N N . ILE A 1 74 ? -4.172 -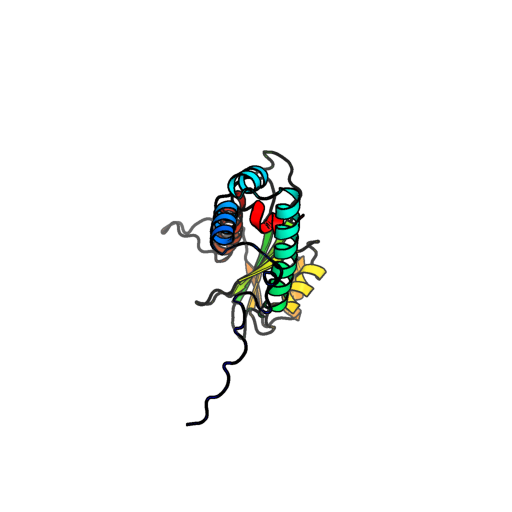9.004 -0.943 1.00 86.56 74 ILE A N 1
ATOM 623 C CA . ILE A 1 74 ? -3.571 -8.194 -2.007 1.00 86.56 74 ILE A CA 1
ATOM 624 C C . ILE A 1 74 ? -3.140 -9.134 -3.129 1.00 86.56 74 ILE A C 1
ATOM 626 O O . ILE A 1 74 ? -2.247 -9.963 -2.958 1.00 86.56 74 ILE A O 1
ATOM 630 N N . GLU A 1 75 ? -3.753 -8.959 -4.291 1.00 90.00 75 GLU A N 1
ATOM 631 C CA . 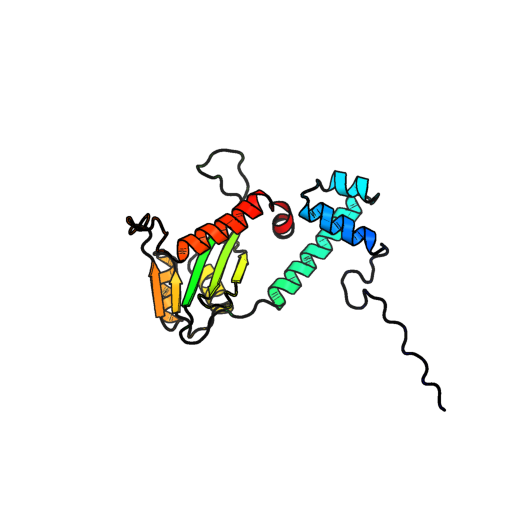GLU A 1 75 ? -3.340 -9.632 -5.512 1.00 90.00 75 GLU A CA 1
ATOM 632 C C . GLU A 1 75 ? -2.146 -8.924 -6.156 1.00 90.00 75 GLU A C 1
ATOM 634 O O . GLU A 1 75 ? -1.990 -7.699 -6.069 1.00 90.00 75 GLU A O 1
ATOM 639 N N . ILE A 1 76 ? -1.337 -9.701 -6.875 1.00 94.81 76 ILE A N 1
ATOM 640 C CA . ILE A 1 76 ? -0.337 -9.155 -7.791 1.00 94.81 76 ILE A CA 1
ATOM 641 C C . ILE A 1 76 ? -1.067 -8.453 -8.946 1.00 94.81 76 ILE A C 1
ATOM 643 O O . ILE A 1 76 ? -1.963 -9.014 -9.588 1.00 94.81 76 ILE A O 1
ATOM 647 N N . ILE A 1 77 ? -0.667 -7.210 -9.208 1.00 93.38 77 ILE A N 1
ATOM 648 C CA . ILE A 1 77 ? -1.164 -6.385 -10.310 1.00 93.38 77 ILE A CA 1
ATOM 649 C C . ILE A 1 77 ? -0.249 -6.530 -11.526 1.00 93.38 77 ILE A C 1
ATOM 651 O O . ILE A 1 77 ? 0.951 -6.776 -11.405 1.00 93.38 77 ILE A O 1
ATOM 655 N N . GLY A 1 78 ? -0.822 -6.344 -12.713 1.00 95.56 78 GLY A N 1
ATOM 656 C CA . GLY A 1 78 ? -0.098 -6.428 -13.972 1.00 95.56 78 GLY A CA 1
ATOM 657 C C . GLY A 1 78 ? -0.169 -7.817 -14.590 1.00 95.56 78 GLY A C 1
ATOM 658 O O . GLY A 1 78 ? -1.104 -8.577 -14.336 1.00 95.56 78 GLY A O 1
ATOM 659 N N . GLY A 1 79 ? 0.802 -8.110 -15.443 1.00 96.00 79 GLY A N 1
ATOM 660 C CA . GLY A 1 79 ? 0.834 -9.280 -16.313 1.00 96.00 79 GLY A CA 1
ATOM 661 C C . GLY A 1 79 ? 1.680 -8.986 -17.545 1.00 96.00 79 GLY A C 1
ATOM 662 O O . GLY A 1 79 ? 2.222 -7.889 -17.670 1.00 96.00 79 GLY A O 1
ATOM 663 N N . ASP A 1 80 ? 1.799 -9.956 -18.444 1.00 96.75 80 ASP A N 1
ATOM 664 C CA . ASP A 1 80 ? 2.545 -9.761 -19.687 1.00 96.75 80 ASP A CA 1
ATOM 665 C C . ASP A 1 80 ? 1.939 -8.632 -20.533 1.00 96.75 80 ASP A C 1
ATOM 667 O O . ASP A 1 80 ? 0.720 -8.556 -20.699 1.00 96.75 80 ASP A O 1
ATOM 671 N N . ASP A 1 81 ? 2.793 -7.709 -20.982 1.00 94.38 81 ASP A N 1
ATOM 672 C CA . ASP A 1 81 ? 2.440 -6.488 -21.726 1.00 94.38 81 ASP A CA 1
ATOM 673 C C . ASP A 1 81 ? 1.417 -5.557 -21.050 1.00 94.38 81 ASP A C 1
ATOM 675 O O . ASP A 1 81 ? 0.939 -4.586 -21.646 1.00 94.38 81 ASP A O 1
ATOM 679 N N . VAL A 1 82 ? 1.114 -5.780 -19.769 1.00 94.94 82 VAL A N 1
ATOM 680 C CA . VAL A 1 82 ? 0.244 -4.889 -19.003 1.00 94.94 82 VAL A CA 1
ATOM 681 C C . VAL A 1 82 ? 1.056 -3.706 -18.499 1.00 94.94 82 VAL A C 1
ATOM 683 O O . VAL A 1 82 ? 2.030 -3.860 -17.762 1.00 94.94 82 VAL A O 1
ATOM 686 N N . ILE A 1 83 ? 0.611 -2.498 -18.843 1.00 92.38 83 ILE A N 1
ATOM 687 C CA . ILE A 1 83 ? 1.178 -1.274 -18.280 1.00 92.38 83 ILE A CA 1
ATOM 688 C C . ILE A 1 83 ? 0.678 -1.109 -16.842 1.00 92.38 83 ILE A C 1
ATOM 690 O O . ILE A 1 83 ? -0.533 -1.077 -16.597 1.00 92.38 83 ILE A O 1
ATOM 694 N N . VAL A 1 84 ? 1.608 -0.964 -15.904 1.00 93.56 84 VAL A N 1
ATOM 695 C CA . VAL A 1 84 ? 1.335 -0.694 -14.491 1.00 93.56 84 VAL A CA 1
ATOM 696 C C . VAL A 1 84 ? 1.902 0.670 -14.133 1.00 93.56 84 VAL A C 1
ATOM 698 O O . VAL A 1 84 ? 3.104 0.907 -14.206 1.00 93.56 84 VAL A O 1
ATOM 701 N N . GLU A 1 85 ? 1.009 1.577 -13.767 1.00 89.19 85 GLU A N 1
ATOM 702 C CA . GLU A 1 85 ? 1.326 2.944 -13.380 1.00 89.19 85 GLU A CA 1
ATOM 703 C C . GLU A 1 85 ? 1.524 3.016 -11.862 1.00 89.19 85 GLU A C 1
ATOM 705 O O . GLU A 1 85 ? 0.707 2.485 -11.100 1.00 89.19 85 GLU A O 1
ATOM 710 N N . ILE A 1 86 ? 2.619 3.646 -11.436 1.00 89.12 86 ILE A N 1
ATOM 711 C CA . ILE A 1 86 ? 3.046 3.718 -10.036 1.00 89.12 86 ILE A CA 1
ATOM 712 C C . ILE A 1 86 ? 3.298 5.179 -9.662 1.00 89.12 86 ILE A C 1
ATOM 714 O O . ILE A 1 86 ? 3.970 5.894 -10.405 1.00 89.12 86 ILE A O 1
ATOM 718 N N . ASP A 1 87 ? 2.736 5.611 -8.531 1.00 85.00 87 ASP A N 1
ATOM 719 C CA . ASP A 1 87 ? 2.829 6.995 -8.044 1.00 85.00 87 ASP A CA 1
ATOM 720 C C . ASP A 1 87 ? 2.762 7.057 -6.509 1.00 85.00 87 ASP A C 1
ATOM 722 O O . ASP A 1 87 ? 2.011 6.309 -5.865 1.00 85.00 87 ASP A O 1
ATOM 726 N N . GLU A 1 88 ? 3.516 7.978 -5.916 1.00 84.81 88 GLU A N 1
ATOM 727 C CA . GLU A 1 88 ? 3.543 8.235 -4.479 1.00 84.81 88 GLU A CA 1
ATOM 728 C C . GLU A 1 88 ? 2.591 9.356 -4.071 1.00 84.81 88 GLU A C 1
ATOM 730 O O . GLU A 1 88 ? 2.409 10.372 -4.744 1.00 84.81 88 GLU A O 1
ATOM 735 N N . SER A 1 89 ? 1.995 9.215 -2.890 1.00 77.94 89 SER A N 1
ATOM 736 C CA . SER A 1 89 ? 1.149 10.257 -2.322 1.00 77.94 89 SER A CA 1
ATOM 737 C C . SER A 1 89 ? 1.217 10.278 -0.810 1.00 77.94 89 SER A C 1
ATOM 739 O O . SER A 1 89 ? 1.478 9.275 -0.157 1.00 77.94 89 SER A O 1
ATOM 741 N N . THR A 1 90 ? 0.940 11.440 -0.240 1.00 72.44 90 THR A N 1
ATOM 742 C CA . THR A 1 90 ? 0.809 11.644 1.203 1.00 72.44 90 THR A CA 1
ATOM 743 C C . THR A 1 90 ? -0.622 11.975 1.562 1.00 72.44 90 THR A C 1
ATOM 745 O O . THR A 1 90 ? -1.195 12.935 1.031 1.00 72.44 90 THR A O 1
ATOM 748 N N . PHE A 1 91 ? -1.146 11.304 2.576 1.00 66.31 91 PHE A N 1
ATOM 749 C CA . PHE A 1 91 ? -2.241 11.852 3.365 1.00 66.31 91 PHE A CA 1
ATOM 750 C C . PHE A 1 91 ? -1.693 12.912 4.327 1.00 66.31 91 PHE A C 1
ATOM 752 O O . PHE A 1 91 ? -0.575 12.774 4.798 1.00 66.31 91 PHE A O 1
ATOM 759 N N . GLY A 1 92 ? -2.442 13.979 4.618 1.00 55.44 92 GLY A N 1
ATOM 760 C CA . GLY A 1 92 ? -2.062 14.970 5.642 1.00 55.44 92 GLY A CA 1
ATOM 761 C C . GLY A 1 92 ? -1.173 16.133 5.181 1.00 55.44 92 GLY A C 1
ATOM 762 O O . GLY A 1 92 ? -0.995 17.089 5.935 1.00 55.44 92 GLY A O 1
ATOM 763 N N . ASN A 1 93 ? -0.682 16.131 3.937 1.00 46.28 93 ASN A N 1
ATOM 764 C CA . ASN A 1 93 ? 0.066 17.277 3.422 1.00 46.28 93 ASN A CA 1
ATOM 765 C C . ASN A 1 93 ? -0.842 18.484 3.156 1.00 46.28 93 ASN A C 1
ATOM 767 O O . ASN A 1 93 ? -1.907 18.389 2.539 1.00 46.28 93 ASN A O 1
ATOM 771 N N . ARG A 1 94 ? -0.380 19.655 3.603 1.00 56.28 94 ARG A N 1
ATOM 772 C CA . ARG A 1 94 ? -1.040 20.938 3.357 1.00 56.28 94 ARG A CA 1
ATOM 773 C C . ARG A 1 94 ? -1.027 21.237 1.864 1.00 56.28 94 ARG A C 1
ATOM 775 O O . ARG A 1 94 ? 0.034 21.299 1.243 1.00 56.28 94 ARG A O 1
ATOM 782 N N . LYS A 1 95 ? -2.189 21.533 1.285 1.00 47.50 95 LYS A N 1
ATOM 783 C CA . LYS A 1 95 ? -2.225 22.150 -0.044 1.00 47.50 95 LYS A CA 1
ATOM 784 C C . LYS A 1 95 ? -1.625 23.559 0.089 1.00 47.50 95 LYS A C 1
ATOM 786 O O . LYS A 1 95 ? -2.185 24.391 0.796 1.00 47.50 95 LYS A O 1
ATOM 791 N N . TYR A 1 96 ? -0.489 23.818 -0.561 1.00 51.72 96 TYR A N 1
ATOM 792 C CA . TYR A 1 96 ? 0.214 25.114 -0.526 1.00 51.72 96 TYR A CA 1
ATOM 793 C C . TYR A 1 96 ? 0.744 25.542 0.857 1.00 51.72 96 TYR A C 1
ATOM 795 O O . TYR A 1 96 ? 0.787 26.733 1.150 1.00 51.72 96 TYR A O 1
ATOM 803 N N . ASN A 1 97 ? 1.115 24.600 1.734 1.00 53.25 97 ASN A N 1
ATOM 804 C CA . ASN A 1 97 ? 1.653 24.885 3.078 1.00 53.25 97 ASN A CA 1
ATOM 805 C C . ASN A 1 97 ? 0.748 25.703 4.027 1.00 53.25 97 ASN A C 1
ATOM 807 O O . ASN A 1 97 ? 1.176 26.034 5.136 1.00 53.25 97 ASN A O 1
ATOM 811 N N . ARG A 1 98 ? -0.518 25.952 3.669 1.00 50.88 98 ARG A N 1
ATOM 812 C CA . ARG A 1 98 ? -1.501 26.659 4.508 1.00 50.88 98 ARG A CA 1
ATOM 813 C C . ARG A 1 98 ? -2.282 25.692 5.414 1.00 50.88 98 ARG A C 1
ATOM 815 O O . ARG A 1 98 ? -2.618 24.589 4.987 1.00 50.88 98 ARG A O 1
ATOM 822 N N . GLY A 1 99 ? -2.590 26.116 6.644 1.00 57.78 99 GLY A N 1
ATOM 823 C CA . GLY A 1 99 ? -3.393 25.361 7.626 1.00 57.78 99 GLY A CA 1
ATOM 824 C C . GLY A 1 99 ? -2.582 24.608 8.695 1.00 57.78 99 GLY A C 1
ATOM 825 O O . GLY A 1 99 ? -1.369 24.776 8.793 1.00 57.78 99 GLY A O 1
ATOM 826 N N . HIS A 1 100 ? -3.247 23.787 9.519 1.00 49.72 100 HIS A N 1
ATOM 827 C CA . HIS A 1 100 ? -2.615 23.020 10.607 1.00 49.72 100 HIS A CA 1
ATOM 828 C C . HIS A 1 100 ? -1.643 21.944 10.085 1.00 49.72 100 HIS A C 1
ATOM 830 O O . HIS A 1 100 ? -1.780 21.438 8.972 1.00 49.72 100 HIS A O 1
ATOM 836 N N . ARG A 1 101 ? -0.597 21.621 10.862 1.00 48.31 101 ARG A N 1
ATOM 837 C CA . ARG A 1 101 ? 0.340 20.530 10.531 1.00 48.31 101 ARG A CA 1
ATOM 838 C C . ARG A 1 101 ? -0.330 19.206 10.901 1.00 48.31 101 ARG A C 1
ATOM 840 O O . ARG A 1 101 ? -0.748 19.058 12.042 1.00 48.31 101 ARG A O 1
ATOM 847 N N . VAL A 1 102 ? -0.416 18.274 9.960 1.00 55.81 102 VAL A N 1
ATOM 848 C CA . VAL A 1 102 ? -0.826 16.891 10.227 1.00 55.81 102 VAL A CA 1
ATOM 849 C C . VAL A 1 102 ? 0.351 16.008 9.840 1.00 55.81 102 VAL A C 1
ATOM 851 O O . VAL A 1 102 ? 0.940 16.208 8.778 1.00 55.81 102 VAL A O 1
ATOM 854 N N . GLU A 1 103 ? 0.737 15.088 10.717 1.00 57.78 103 GLU A N 1
ATOM 855 C CA . GLU A 1 103 ? 1.718 14.059 10.382 1.00 57.78 103 GLU A CA 1
ATOM 856 C C . GLU A 1 103 ? 1.126 13.164 9.290 1.00 57.78 103 GLU A C 1
ATOM 858 O O . GLU A 1 103 ? 0.017 12.641 9.425 1.00 57.78 103 GLU A O 1
ATOM 863 N N . GLY A 1 104 ? 1.805 13.106 8.148 1.00 63.84 104 GLY A N 1
ATOM 864 C CA . GLY A 1 104 ? 1.266 12.483 6.952 1.00 63.84 104 GLY A CA 1
ATOM 865 C C . GLY A 1 104 ? 1.675 11.026 6.802 1.00 63.84 104 GLY A C 1
ATOM 866 O O . GLY A 1 104 ? 2.824 10.677 7.040 1.00 63.84 104 GLY A O 1
ATOM 867 N N . GLN A 1 105 ? 0.747 10.182 6.348 1.00 76.38 105 GLN A N 1
ATOM 868 C CA . GLN A 1 105 ? 1.042 8.805 5.953 1.00 76.38 105 GLN A CA 1
ATOM 869 C C . GLN A 1 105 ? 1.343 8.772 4.455 1.00 76.38 105 GLN A C 1
ATOM 871 O O . GLN A 1 105 ? 0.488 9.152 3.646 1.00 76.38 105 GLN A O 1
ATOM 876 N N . TRP A 1 106 ? 2.523 8.282 4.083 1.00 82.56 106 TRP A N 1
ATOM 877 C CA . TRP A 1 106 ? 2.836 7.988 2.690 1.00 82.56 106 TRP A CA 1
ATOM 878 C C . TRP A 1 106 ? 2.117 6.728 2.223 1.00 82.56 106 TRP A C 1
ATOM 880 O O . TRP A 1 106 ? 1.962 5.759 2.974 1.00 82.56 106 TRP A O 1
ATOM 890 N N . VAL A 1 107 ? 1.696 6.746 0.966 1.00 83.62 107 VAL A N 1
ATOM 891 C CA . VAL A 1 107 ? 1.146 5.604 0.252 1.00 83.62 107 VAL A CA 1
ATOM 892 C C . VAL A 1 107 ? 1.732 5.507 -1.143 1.00 83.62 107 VAL A C 1
ATOM 894 O O . VAL A 1 107 ? 1.962 6.518 -1.805 1.00 83.62 107 VAL A O 1
ATOM 897 N N . LEU A 1 108 ? 1.913 4.272 -1.591 1.00 87.31 108 LEU A N 1
ATOM 898 C CA . LEU A 1 108 ? 2.252 3.929 -2.960 1.00 87.31 108 LEU A CA 1
ATOM 899 C C . LEU A 1 108 ? 0.992 3.423 -3.664 1.00 87.31 108 LEU A C 1
ATOM 901 O O . LEU A 1 108 ? 0.388 2.435 -3.234 1.00 87.31 108 LEU A O 1
ATOM 905 N N . GLY A 1 109 ? 0.579 4.115 -4.721 1.00 87.75 109 GLY A N 1
ATOM 906 C CA . GLY A 1 109 ? -0.489 3.672 -5.608 1.00 87.75 109 GLY A CA 1
ATOM 907 C C . GLY A 1 109 ? 0.080 2.840 -6.751 1.00 87.75 109 GLY A C 1
ATOM 908 O O . GLY A 1 109 ? 1.010 3.278 -7.417 1.00 87.75 109 GLY A O 1
ATOM 909 N N . ILE A 1 110 ? -0.491 1.660 -6.987 1.00 90.19 110 ILE A N 1
ATOM 910 C CA . ILE A 1 110 ? -0.132 0.749 -8.081 1.00 90.19 110 ILE A CA 1
ATOM 911 C C . ILE A 1 110 ? -1.410 0.443 -8.858 1.00 90.19 110 ILE A C 1
ATOM 913 O O . ILE A 1 110 ? -2.374 -0.069 -8.284 1.00 90.19 110 ILE A O 1
ATOM 917 N N . VAL A 1 111 ? -1.440 0.769 -10.150 1.00 86.12 111 VAL A N 1
ATOM 918 C CA . VAL A 1 111 ? -2.658 0.684 -10.968 1.00 86.12 111 VAL A CA 1
ATOM 919 C C . VAL A 1 111 ? -2.361 0.063 -12.323 1.00 86.12 111 VAL A C 1
ATOM 921 O O . VAL A 1 111 ? -1.537 0.570 -13.078 1.00 86.12 111 VAL A O 1
ATOM 924 N N . GLU A 1 112 ? -3.089 -0.989 -12.692 1.00 87.81 112 GLU A N 1
ATOM 925 C CA . GLU A 1 112 ? -3.026 -1.521 -14.059 1.00 87.81 112 GLU A CA 1
ATOM 926 C C . GLU A 1 112 ? -3.826 -0.655 -15.045 1.00 87.81 112 GLU A C 1
ATOM 928 O O . GLU A 1 112 ? -4.964 -0.243 -14.795 1.00 87.81 112 GLU A O 1
ATOM 933 N N . LYS A 1 113 ? -3.255 -0.416 -16.226 1.00 85.00 113 LYS A N 1
ATOM 934 C CA . LYS A 1 113 ? -3.878 0.334 -17.325 1.00 85.00 113 LYS A CA 1
ATOM 935 C C . LYS A 1 113 ? -4.677 -0.579 -18.247 1.00 85.00 113 LYS A C 1
ATOM 937 O O . LYS A 1 113 ? -4.515 -0.562 -19.461 1.00 85.00 113 LYS A O 1
ATOM 942 N N . THR A 1 114 ? -5.563 -1.369 -17.656 1.00 84.00 114 THR A N 1
ATOM 943 C CA . THR A 1 114 ? -6.503 -2.243 -18.371 1.00 84.00 114 THR A CA 1
ATOM 944 C C . THR A 1 114 ? -7.930 -1.702 -18.239 1.00 84.00 114 THR A C 1
ATOM 946 O O . THR A 1 114 ? -8.174 -0.709 -17.554 1.00 84.00 114 THR A O 1
ATOM 949 N N . LYS A 1 115 ? -8.913 -2.376 -18.850 1.00 80.06 115 LYS A N 1
ATOM 950 C CA . LYS A 1 115 ? -10.337 -2.095 -18.590 1.00 80.06 115 LYS A CA 1
ATOM 951 C C . LYS A 1 115 ? -10.757 -2.448 -17.154 1.00 80.06 115 LYS A C 1
ATOM 953 O O . LYS A 1 115 ? -11.631 -1.781 -16.613 1.00 80.06 115 LYS A O 1
ATOM 958 N N . LYS A 1 116 ? -10.128 -3.461 -16.539 1.00 82.31 116 LYS A N 1
ATOM 959 C CA . LYS A 1 116 ? -10.418 -3.905 -15.163 1.00 82.31 116 LYS A CA 1
ATOM 960 C C . LYS A 1 116 ? -9.925 -2.903 -14.116 1.00 82.31 116 LYS A C 1
ATOM 962 O O . LYS A 1 116 ? -10.568 -2.761 -13.083 1.00 82.31 116 LYS A O 1
ATOM 967 N N . ARG A 1 117 ? -8.829 -2.185 -14.405 1.00 81.75 117 ARG A N 1
ATOM 968 C CA . ARG A 1 117 ? -8.276 -1.106 -13.565 1.00 81.75 117 ARG A CA 1
ATOM 969 C C . ARG A 1 117 ? -8.093 -1.532 -12.105 1.00 81.75 117 ARG A C 1
ATOM 971 O O . ARG A 1 117 ? -8.495 -0.792 -11.211 1.00 81.75 117 ARG A O 1
ATOM 978 N N . ARG A 1 118 ? -7.519 -2.714 -11.845 1.00 84.56 118 ARG A N 1
ATOM 979 C CA . ARG A 1 118 ? -7.167 -3.122 -10.472 1.00 84.56 118 ARG A CA 1
ATOM 980 C C . ARG A 1 118 ? -6.203 -2.111 -9.835 1.00 84.56 118 ARG A C 1
ATOM 982 O O . ARG A 1 118 ? -5.348 -1.540 -10.516 1.00 84.56 118 ARG A O 1
ATOM 989 N N . ILE A 1 119 ? -6.375 -1.876 -8.534 1.00 85.12 119 ILE A N 1
ATOM 990 C CA . ILE A 1 119 ? -5.651 -0.856 -7.766 1.00 85.12 119 ILE A CA 1
ATOM 991 C C . ILE A 1 119 ? -5.179 -1.453 -6.445 1.00 85.12 119 ILE A C 1
ATOM 993 O O . ILE A 1 119 ? -5.999 -1.945 -5.672 1.00 85.12 119 ILE A O 1
ATOM 997 N N . ASN A 1 120 ? -3.892 -1.292 -6.148 1.00 85.31 120 ASN A N 1
ATOM 998 C CA . ASN A 1 120 ? -3.328 -1.495 -4.820 1.00 85.31 120 ASN A CA 1
ATOM 999 C C . ASN A 1 120 ? -2.885 -0.138 -4.259 1.00 85.31 120 ASN A C 1
ATOM 1001 O O . ASN A 1 120 ? -2.226 0.642 -4.945 1.00 85.31 120 ASN A O 1
ATOM 1005 N N . ILE A 1 121 ? -3.249 0.145 -3.006 1.00 84.12 121 ILE A N 1
ATOM 1006 C CA . ILE A 1 121 ? -2.789 1.324 -2.260 1.00 84.12 121 ILE A CA 1
ATOM 1007 C C . ILE A 1 121 ? -2.057 0.813 -1.027 1.00 84.12 121 ILE A C 1
ATOM 1009 O O . ILE A 1 121 ? -2.683 0.303 -0.098 1.00 84.12 121 ILE A O 1
ATOM 1013 N N . ILE A 1 122 ? -0.733 0.922 -1.032 1.00 84.62 122 ILE A N 1
ATOM 1014 C CA . ILE A 1 122 ? 0.119 0.342 0.006 1.00 84.62 122 ILE A CA 1
ATOM 1015 C C . ILE A 1 122 ? 0.634 1.458 0.916 1.00 84.62 122 ILE A C 1
ATOM 1017 O O . ILE A 1 122 ? 1.293 2.366 0.414 1.00 84.62 122 ILE A O 1
ATOM 1021 N N . PRO A 1 123 ? 0.364 1.431 2.234 1.00 84.25 123 PRO A N 1
ATOM 1022 C CA . PRO A 1 123 ? 0.995 2.361 3.161 1.00 84.25 123 PRO A CA 1
ATOM 1023 C C . PRO A 1 123 ? 2.496 2.098 3.245 1.00 84.25 123 PRO A C 1
ATOM 1025 O O . PRO A 1 123 ? 2.926 0.949 3.348 1.00 84.25 123 PRO A O 1
ATOM 1028 N N . VAL A 1 124 ? 3.277 3.175 3.208 1.00 84.31 124 VAL A N 1
ATOM 1029 C CA . VAL A 1 124 ? 4.740 3.143 3.247 1.00 84.31 124 VAL A CA 1
ATOM 1030 C C . VAL A 1 124 ? 5.217 4.027 4.391 1.00 84.31 124 VAL A C 1
ATOM 1032 O O . VAL A 1 124 ? 4.785 5.169 4.513 1.00 84.31 124 VAL A O 1
ATOM 1035 N N . GLU A 1 125 ? 6.092 3.509 5.248 1.00 82.75 125 GLU A N 1
ATOM 1036 C CA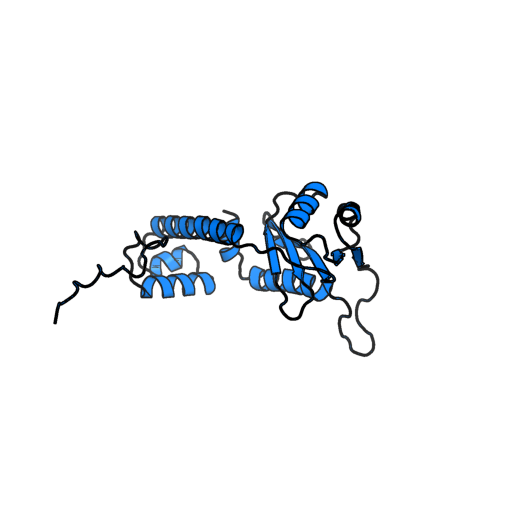 . GLU A 1 125 ? 6.647 4.282 6.369 1.00 82.75 125 GLU A CA 1
ATOM 1037 C C . GLU A 1 125 ? 7.742 5.244 5.900 1.00 82.75 125 GLU A C 1
ATOM 1039 O O . GLU A 1 125 ? 7.807 6.389 6.345 1.00 82.75 125 GLU A O 1
ATOM 1044 N N . LYS A 1 126 ? 8.571 4.799 4.951 1.00 83.81 126 LYS A N 1
ATOM 1045 C CA . LYS A 1 126 ? 9.697 5.563 4.424 1.00 83.81 126 LYS A CA 1
ATOM 1046 C C . LYS A 1 126 ? 9.748 5.498 2.904 1.00 83.81 126 LYS A C 1
ATOM 1048 O O . LYS A 1 126 ? 9.742 4.420 2.317 1.00 83.81 126 LYS A O 1
ATOM 1053 N N . ILE A 1 127 ? 9.837 6.665 2.275 1.00 84.44 127 ILE A N 1
ATOM 1054 C CA . ILE A 1 127 ? 10.050 6.777 0.833 1.00 84.44 127 ILE A CA 1
ATOM 1055 C C . ILE A 1 127 ? 11.541 6.824 0.563 1.00 84.44 127 ILE A C 1
ATOM 1057 O O . ILE A 1 127 ? 12.189 7.864 0.665 1.00 84.44 127 ILE A O 1
ATOM 1061 N N . ASP A 1 128 ? 12.082 5.664 0.229 1.00 90.94 128 ASP A N 1
ATOM 1062 C CA . ASP A 1 128 ? 13.389 5.542 -0.384 1.00 90.94 128 ASP A CA 1
ATOM 1063 C C . ASP A 1 128 ? 13.346 4.507 -1.508 1.00 90.94 128 ASP A C 1
ATOM 1065 O O . ASP A 1 128 ? 12.431 3.683 -1.592 1.00 90.94 128 ASP A O 1
ATOM 1069 N N . SER A 1 129 ? 14.335 4.592 -2.398 1.00 92.44 129 SER A N 1
ATOM 1070 C CA . SER A 1 129 ? 14.420 3.765 -3.606 1.00 92.44 129 SER A CA 1
ATOM 1071 C C . SER A 1 129 ? 14.302 2.273 -3.290 1.00 92.44 129 SER A C 1
ATOM 1073 O O . SER A 1 129 ? 13.562 1.560 -3.966 1.00 92.44 129 SER A O 1
ATOM 1075 N N . LYS A 1 130 ? 14.971 1.814 -2.224 1.00 94.38 130 LYS A N 1
ATOM 1076 C CA . LYS A 1 130 ? 14.995 0.404 -1.833 1.00 94.38 130 LYS A CA 1
ATOM 1077 C C . LYS A 1 130 ? 13.617 -0.054 -1.365 1.00 94.38 130 LYS A C 1
ATOM 1079 O O . LYS A 1 130 ? 13.078 -1.013 -1.904 1.00 94.38 130 LYS A O 1
ATOM 1084 N N . THR A 1 131 ? 13.024 0.680 -0.425 1.00 93.94 131 THR A N 1
ATOM 1085 C CA . THR A 1 131 ? 11.711 0.365 0.151 1.00 93.94 131 THR A CA 1
ATOM 1086 C C . THR A 1 131 ? 10.632 0.314 -0.927 1.00 93.94 131 THR A C 1
ATOM 1088 O O . THR A 1 131 ? 9.847 -0.632 -0.976 1.00 93.94 131 THR A O 1
ATOM 1091 N N . LEU A 1 132 ? 10.605 1.300 -1.829 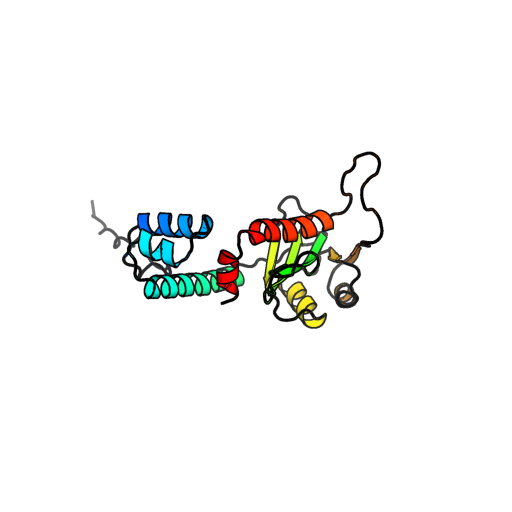1.00 94.38 132 LEU A N 1
ATOM 1092 C CA . LEU A 1 132 ? 9.632 1.318 -2.918 1.00 94.38 132 LEU A CA 1
ATOM 1093 C C . LEU A 1 132 ? 9.880 0.190 -3.918 1.00 94.38 132 LEU A C 1
ATOM 1095 O O . LEU A 1 132 ? 8.935 -0.497 -4.293 1.00 94.38 132 LEU A O 1
ATOM 1099 N N . THR A 1 133 ? 11.133 -0.065 -4.293 1.00 95.31 133 THR A N 1
ATOM 1100 C CA . THR A 1 133 ? 11.477 -1.173 -5.195 1.00 95.31 133 THR A CA 1
ATOM 1101 C C . THR A 1 133 ? 11.038 -2.521 -4.623 1.00 95.31 133 THR A C 1
ATOM 1103 O O . THR A 1 133 ? 10.416 -3.307 -5.339 1.00 95.31 133 THR A O 1
ATOM 1106 N N . ASP A 1 134 ? 11.279 -2.777 -3.336 1.00 95.62 134 ASP A N 1
ATOM 1107 C CA . ASP A 1 134 ? 10.880 -4.020 -2.666 1.00 95.62 134 ASP A CA 1
ATOM 1108 C C . ASP A 1 134 ? 9.351 -4.188 -2.635 1.00 95.62 134 ASP A C 1
ATOM 1110 O O . ASP A 1 134 ? 8.832 -5.269 -2.927 1.00 95.62 134 ASP A O 1
ATOM 1114 N N . ILE A 1 135 ? 8.609 -3.111 -2.353 1.00 94.88 135 ILE A N 1
ATOM 1115 C CA . ILE A 1 135 ? 7.138 -3.117 -2.391 1.00 94.88 135 ILE A CA 1
ATOM 1116 C C . ILE A 1 135 ? 6.632 -3.392 -3.811 1.00 94.88 135 ILE A C 1
ATOM 1118 O O . ILE A 1 135 ? 5.749 -4.230 -3.995 1.00 94.88 135 ILE A O 1
ATOM 1122 N N . ILE A 1 136 ? 7.191 -2.716 -4.815 1.00 96.38 136 ILE A N 1
ATOM 1123 C CA . ILE A 1 136 ? 6.789 -2.868 -6.218 1.00 96.38 136 ILE A CA 1
ATOM 1124 C C . ILE A 1 136 ? 7.024 -4.312 -6.665 1.00 96.38 136 ILE A C 1
ATOM 1126 O O . ILE A 1 136 ? 6.105 -4.948 -7.167 1.00 96.38 136 ILE A O 1
ATOM 1130 N N . ARG A 1 137 ? 8.201 -4.879 -6.374 1.00 96.75 137 ARG A N 1
ATOM 1131 C CA . ARG A 1 137 ? 8.540 -6.288 -6.656 1.00 96.75 137 ARG A CA 1
ATOM 1132 C C . ARG A 1 137 ? 7.621 -7.295 -5.979 1.00 96.75 137 ARG A C 1
ATOM 1134 O O . ARG A 1 137 ? 7.407 -8.375 -6.518 1.00 96.75 137 ARG A O 1
ATOM 1141 N N . LYS A 1 138 ? 7.081 -6.961 -4.809 1.00 95.81 138 LYS A N 1
ATOM 1142 C CA . LYS A 1 138 ? 6.148 -7.835 -4.096 1.00 95.81 138 LYS A CA 1
ATOM 1143 C C . LYS A 1 138 ? 4.754 -7.861 -4.730 1.00 95.81 138 LYS A C 1
ATOM 1145 O O . LYS A 1 138 ? 4.077 -8.882 -4.640 1.00 95.81 138 LYS A O 1
ATOM 1150 N N . TYR A 1 139 ? 4.310 -6.754 -5.326 1.00 95.75 139 TYR A N 1
ATOM 1151 C CA . TYR A 1 139 ? 2.909 -6.574 -5.732 1.00 95.75 139 TYR A CA 1
ATOM 1152 C C . TYR A 1 139 ? 2.696 -6.336 -7.231 1.00 95.75 139 TYR A C 1
ATOM 1154 O O . TYR A 1 139 ? 1.547 -6.182 -7.651 1.00 95.75 139 TYR A O 1
ATOM 1162 N N . VAL A 1 140 ? 3.756 -6.319 -8.040 1.00 97.00 140 VAL A N 1
ATOM 1163 C CA . VAL A 1 140 ? 3.679 -6.150 -9.495 1.00 97.00 140 VAL A CA 1
ATOM 1164 C C . VAL A 1 140 ? 4.317 -7.335 -10.207 1.00 97.00 140 VAL A C 1
ATOM 1166 O O . VAL A 1 140 ? 5.391 -7.805 -9.844 1.00 97.00 140 VAL A O 1
ATOM 1169 N N . HIS A 1 141 ? 3.641 -7.827 -11.239 1.00 97.81 141 HIS A N 1
ATOM 1170 C CA . HIS A 1 141 ? 4.116 -8.943 -12.043 1.00 97.81 141 HIS A CA 1
ATOM 1171 C C . HIS A 1 141 ? 5.342 -8.542 -12.881 1.00 97.81 141 HIS A C 1
ATOM 1173 O O . HIS A 1 141 ? 5.314 -7.507 -13.546 1.00 97.81 141 HIS A O 1
ATOM 1179 N N . LEU A 1 142 ? 6.387 -9.374 -12.916 1.00 97.38 142 LEU A N 1
ATOM 1180 C CA . LEU A 1 142 ? 7.674 -9.062 -13.566 1.00 97.38 142 LEU A CA 1
ATOM 1181 C C . LEU A 1 142 ? 7.582 -8.806 -15.084 1.00 97.38 142 LEU A C 1
ATOM 1183 O O . LEU A 1 142 ? 8.327 -7.997 -15.622 1.00 97.38 142 LEU A O 1
ATOM 1187 N N . LEU A 1 143 ? 6.626 -9.429 -15.781 1.00 97.62 143 LEU A N 1
ATOM 1188 C CA . LEU A 1 143 ? 6.409 -9.189 -17.221 1.00 97.62 143 LEU A CA 1
ATOM 1189 C C . LEU A 1 143 ? 5.636 -7.892 -17.535 1.00 97.62 143 LEU A C 1
ATOM 1191 O O . LEU A 1 143 ? 5.338 -7.618 -18.694 1.00 97.62 143 LEU A O 1
ATOM 1195 N N . SER A 1 144 ? 5.314 -7.091 -16.518 1.00 97.88 144 SER A N 1
ATOM 1196 C CA . SER A 1 144 ? 4.619 -5.816 -16.709 1.00 97.88 144 SER A CA 1
ATOM 1197 C C . SER A 1 144 ? 5.548 -4.738 -17.265 1.00 97.88 144 SER A C 1
ATOM 1199 O O . SER A 1 144 ? 6.760 -4.757 -17.047 1.00 97.88 144 SER A O 1
ATOM 1201 N N . ILE A 1 145 ? 4.948 -3.741 -17.910 1.00 96.12 145 ILE A N 1
ATOM 1202 C CA . ILE A 1 145 ? 5.613 -2.503 -18.323 1.00 96.12 145 ILE A CA 1
ATOM 1203 C C . ILE A 1 145 ? 5.358 -1.459 -17.240 1.00 96.12 145 ILE A C 1
ATOM 1205 O O . ILE A 1 145 ? 4.221 -1.029 -17.040 1.00 96.12 145 ILE A O 1
ATOM 1209 N N . ILE A 1 146 ? 6.398 -1.035 -16.532 1.00 95.81 146 ILE A N 1
ATOM 1210 C CA . ILE A 1 146 ? 6.245 -0.060 -15.453 1.00 95.81 146 ILE A CA 1
ATOM 1211 C C . ILE A 1 146 ? 6.202 1.357 -16.017 1.00 95.81 146 ILE A C 1
ATOM 1213 O O . ILE A 1 146 ? 7.027 1.723 -16.851 1.00 95.81 146 ILE A O 1
ATOM 1217 N N . LEU A 1 147 ? 5.272 2.172 -15.522 1.00 91.25 147 LEU A N 1
ATOM 1218 C CA . LEU A 1 147 ? 5.170 3.596 -15.815 1.00 91.25 147 LEU A CA 1
ATOM 1219 C C . LEU A 1 147 ? 5.276 4.408 -14.517 1.00 91.25 147 LEU A C 1
ATOM 1221 O O . LEU A 1 147 ? 4.359 4.373 -13.699 1.00 91.25 147 LEU A O 1
ATOM 1225 N N . THR A 1 148 ? 6.367 5.154 -14.343 1.00 89.06 148 THR A N 1
ATOM 1226 C CA . THR A 1 148 ? 6.588 6.027 -13.171 1.00 89.06 148 THR A CA 1
ATOM 1227 C C . THR A 1 148 ? 6.860 7.473 -13.583 1.00 89.06 148 THR A C 1
ATOM 1229 O O . THR A 1 148 ? 6.999 7.796 -14.769 1.00 89.06 148 THR A O 1
ATOM 1232 N N . ASP A 1 149 ? 6.989 8.359 -12.599 1.00 82.62 149 ASP A N 1
ATOM 1233 C CA . ASP A 1 149 ? 7.619 9.660 -12.796 1.00 82.62 149 ASP A CA 1
ATOM 1234 C C . ASP A 1 149 ? 9.135 9.522 -13.097 1.00 82.62 149 ASP A C 1
ATOM 1236 O O . ASP A 1 149 ? 9.690 8.422 -13.205 1.00 82.62 149 ASP A O 1
ATOM 1240 N N . LYS A 1 150 ? 9.820 10.657 -13.276 1.00 81.56 150 LYS A N 1
ATOM 1241 C CA . LYS A 1 150 ? 11.270 10.716 -13.546 1.00 81.56 150 LYS A CA 1
ATOM 1242 C C . LYS A 1 150 ? 12.133 10.724 -12.277 1.00 81.56 150 LYS A C 1
ATOM 1244 O O . LYS A 1 150 ? 13.272 11.202 -12.321 1.00 81.56 150 LYS A O 1
ATOM 1249 N N . TRP A 1 151 ? 11.630 10.244 -11.141 1.00 86.81 151 TRP A N 1
ATOM 1250 C CA . TRP A 1 151 ? 12.429 10.204 -9.925 1.00 86.81 151 TRP A CA 1
ATOM 1251 C C . TRP A 1 151 ? 13.554 9.165 -10.025 1.00 86.81 151 TRP A C 1
ATOM 1253 O O . TRP A 1 151 ? 13.349 8.011 -10.400 1.00 86.81 151 TRP A O 1
ATOM 1263 N N . LYS A 1 152 ? 14.780 9.568 -9.659 1.00 86.81 152 LYS A N 1
ATOM 1264 C CA . LYS A 1 152 ? 15.984 8.722 -9.786 1.00 86.81 152 LYS A CA 1
ATOM 1265 C C . LYS A 1 152 ? 15.894 7.422 -8.980 1.00 86.81 152 LYS A C 1
ATOM 1267 O O . LYS A 1 152 ? 16.561 6.454 -9.334 1.00 86.81 152 LYS A O 1
ATOM 1272 N N . GLY A 1 153 ? 15.081 7.390 -7.923 1.00 87.81 153 GLY A N 1
ATOM 1273 C CA . GLY A 1 153 ? 14.876 6.194 -7.108 1.00 87.81 153 GLY A CA 1
ATOM 1274 C C . GLY A 1 153 ? 14.213 5.036 -7.857 1.00 87.81 153 GLY A C 1
ATOM 1275 O O . GLY A 1 153 ? 14.305 3.905 -7.393 1.00 87.81 153 GLY A O 1
ATOM 1276 N N . TYR A 1 154 ? 13.629 5.281 -9.033 1.00 91.75 154 TYR A N 1
ATOM 1277 C CA . TYR A 1 154 ? 13.034 4.251 -9.887 1.00 91.75 154 TYR A CA 1
ATOM 1278 C C . TYR A 1 154 ? 13.970 3.686 -10.954 1.00 91.75 154 TYR A C 1
ATOM 1280 O O . TYR A 1 154 ? 13.606 2.740 -11.648 1.00 91.75 154 TYR A O 1
ATOM 1288 N N . ASN A 1 155 ? 15.194 4.204 -11.079 1.00 90.00 155 ASN A N 1
ATOM 1289 C CA . ASN A 1 155 ? 16.128 3.799 -12.134 1.00 90.00 155 ASN A CA 1
ATOM 1290 C C . ASN A 1 155 ? 16.477 2.302 -12.125 1.00 90.00 155 ASN A C 1
ATOM 1292 O O . ASN A 1 155 ? 16.925 1.774 -13.143 1.00 90.00 155 ASN A O 1
ATOM 1296 N N . GLU A 1 156 ? 16.320 1.623 -10.987 1.00 91.81 156 GLU A N 1
ATOM 1297 C CA . GLU A 1 156 ? 16.613 0.196 -10.855 1.00 91.81 156 GLU A CA 1
ATOM 1298 C C . GLU A 1 156 ? 15.478 -0.708 -11.345 1.00 91.81 156 GLU A C 1
ATOM 1300 O O . GLU A 1 156 ? 15.728 -1.880 -11.618 1.00 91.81 156 GLU A O 1
ATOM 1305 N N . LEU A 1 157 ? 14.258 -0.186 -11.529 1.00 93.81 157 LEU A N 1
ATOM 1306 C CA . LEU A 1 157 ? 13.099 -0.988 -11.935 1.00 93.81 157 LEU A CA 1
ATOM 1307 C C . LEU A 1 157 ? 13.296 -1.651 -13.302 1.00 93.81 157 LEU A C 1
ATOM 1309 O O . LEU A 1 157 ? 12.888 -2.795 -13.487 1.00 93.81 157 LEU A O 1
ATOM 1313 N N . LYS A 1 158 ? 14.023 -1.001 -14.217 1.00 93.50 158 LYS A N 1
ATOM 1314 C CA . LYS A 1 158 ? 14.406 -1.575 -15.519 1.00 93.50 158 LYS A CA 1
ATOM 1315 C C . LYS A 1 158 ? 15.177 -2.901 -15.429 1.00 93.50 158 LYS A C 1
ATOM 1317 O O . LYS A 1 158 ? 15.268 -3.608 -16.420 1.00 93.50 158 LYS A O 1
ATOM 1322 N N . LYS A 1 159 ? 15.772 -3.223 -14.271 1.00 95.38 159 LYS A N 1
ATOM 1323 C CA . LYS A 1 159 ? 16.486 -4.492 -14.043 1.00 95.38 159 LYS A CA 1
ATOM 1324 C C . LYS A 1 159 ? 15.532 -5.657 -13.754 1.00 95.38 159 LYS A C 1
ATOM 1326 O O . LYS A 1 159 ? 15.937 -6.805 -13.877 1.00 95.38 159 LYS A O 1
ATOM 1331 N N . TYR A 1 160 ? 14.310 -5.367 -13.303 1.00 96.12 160 TYR A N 1
ATOM 1332 C CA . TYR A 1 160 ? 13.377 -6.363 -12.764 1.00 96.12 160 TYR A CA 1
ATOM 1333 C C . TYR A 1 160 ? 12.144 -6.592 -13.637 1.00 96.12 160 TYR A C 1
ATOM 1335 O O . TYR A 1 160 ? 11.489 -7.620 -13.484 1.00 96.12 160 TYR A O 1
ATOM 1343 N N . TYR A 1 161 ? 11.815 -5.636 -14.505 1.00 97.31 161 TYR A N 1
ATOM 1344 C CA . TYR A 1 161 ? 10.581 -5.635 -15.284 1.00 97.31 161 TYR A CA 1
ATOM 1345 C C . TYR A 1 161 ? 10.844 -5.678 -16.783 1.00 97.31 161 TYR A C 1
ATOM 1347 O O . TYR A 1 161 ? 11.923 -5.296 -17.232 1.00 97.31 161 TYR A O 1
ATOM 1355 N N . LYS A 1 162 ? 9.832 -6.108 -17.549 1.00 95.44 162 LYS A N 1
ATOM 1356 C CA . LYS A 1 162 ? 9.885 -6.193 -19.018 1.00 95.44 162 LYS A CA 1
ATOM 1357 C C . LYS A 1 162 ? 10.328 -4.879 -19.658 1.00 95.44 162 LYS A C 1
ATOM 1359 O O . LYS A 1 162 ? 11.148 -4.886 -20.568 1.00 95.44 162 LYS A O 1
ATOM 1364 N N . ASP A 1 163 ? 9.781 -3.766 -19.175 1.00 94.50 163 ASP A N 1
ATOM 1365 C CA . ASP A 1 163 ? 10.176 -2.424 -19.590 1.00 94.50 163 ASP A CA 1
ATOM 1366 C C . ASP A 1 163 ? 9.867 -1.408 -18.477 1.00 94.50 163 ASP A C 1
ATOM 1368 O O . ASP A 1 163 ? 8.982 -1.618 -17.639 1.00 94.50 163 ASP A O 1
ATOM 1372 N N . HIS A 1 164 ? 10.590 -0.290 -18.472 1.00 94.25 164 HIS A N 1
ATOM 1373 C CA . HIS A 1 164 ? 10.371 0.828 -17.559 1.00 94.25 164 HIS A CA 1
ATOM 1374 C C . HIS A 1 164 ? 10.326 2.141 -18.334 1.00 94.25 164 HIS A C 1
ATOM 1376 O O . HIS A 1 164 ? 11.329 2.648 -18.836 1.00 94.25 164 HIS A O 1
ATOM 1382 N N . LYS A 1 165 ? 9.131 2.725 -18.381 1.00 90.06 165 LYS A N 1
ATOM 1383 C CA . LYS A 1 165 ? 8.848 4.006 -19.014 1.00 90.06 165 LYS A CA 1
ATOM 1384 C C . LYS A 1 165 ? 8.712 5.083 -17.947 1.00 90.06 165 LYS A C 1
ATOM 1386 O O . LYS A 1 165 ? 8.125 4.872 -16.887 1.00 90.06 165 LYS A O 1
ATOM 1391 N N . THR A 1 166 ? 9.219 6.271 -18.257 1.00 82.31 166 THR A N 1
ATOM 1392 C CA . THR A 1 166 ? 9.079 7.443 -17.388 1.00 82.31 166 THR A CA 1
ATOM 1393 C C . THR A 1 166 ? 8.239 8.509 -18.063 1.00 82.31 166 THR A C 1
ATOM 1395 O O . THR A 1 166 ? 8.351 8.756 -19.266 1.00 82.31 166 THR A O 1
ATOM 1398 N N . VAL A 1 167 ? 7.399 9.177 -17.281 1.00 66.94 167 VAL A N 1
ATOM 1399 C CA . VAL A 1 167 ? 6.562 10.268 -17.770 1.00 66.94 167 VAL A CA 1
ATOM 1400 C C . VAL A 1 167 ? 7.204 11.603 -17.431 1.00 66.94 167 VAL A C 1
ATOM 1402 O O . VAL A 1 167 ? 7.603 11.866 -16.299 1.00 66.94 167 VAL A O 1
ATOM 1405 N N . ASN A 1 168 ? 7.308 12.480 -18.429 1.00 61.31 168 ASN A N 1
ATOM 1406 C CA . ASN A 1 168 ? 7.837 13.819 -18.221 1.00 61.31 168 ASN A CA 1
ATOM 1407 C C . ASN A 1 168 ? 6.720 14.802 -17.841 1.00 61.31 168 ASN A C 1
ATOM 1409 O O . ASN A 1 168 ? 5.983 15.265 -18.707 1.00 61.31 168 ASN A O 1
ATOM 1413 N N . HIS A 1 169 ? 6.620 15.162 -16.562 1.00 51.56 169 HIS A N 1
ATOM 1414 C CA . HIS A 1 169 ? 5.609 16.105 -16.071 1.00 51.56 169 HIS A CA 1
ATOM 1415 C C . HIS A 1 169 ? 5.783 17.556 -16.560 1.00 51.56 169 HIS A C 1
ATOM 1417 O O . HIS A 1 169 ? 4.869 18.357 -16.369 1.00 51.56 169 HIS A O 1
ATOM 1423 N N . SER A 1 170 ? 6.906 17.911 -17.202 1.00 49.34 170 SER A N 1
ATOM 1424 C CA . SER A 1 170 ? 7.115 19.258 -17.757 1.00 49.34 170 SER A CA 1
ATOM 1425 C C . SER A 1 170 ? 6.478 19.478 -19.130 1.00 49.34 170 SER A C 1
ATOM 1427 O O . SER A 1 170 ? 6.340 20.621 -19.561 1.00 49.34 170 SER A O 1
ATOM 1429 N N . LYS A 1 171 ? 6.065 18.410 -19.824 1.00 44.00 171 LYS A N 1
ATOM 1430 C CA . LYS A 1 171 ? 5.476 18.497 -21.161 1.00 44.00 171 LYS A CA 1
ATOM 1431 C C . LYS A 1 171 ? 3.962 18.241 -21.076 1.00 44.00 171 LYS A C 1
ATOM 1433 O O . LYS A 1 171 ? 3.538 17.159 -20.687 1.00 44.00 171 LYS A O 1
ATOM 1438 N N . HIS A 1 172 ? 3.169 19.244 -21.469 1.00 45.47 172 HIS A N 1
ATOM 1439 C CA . HIS A 1 172 ? 1.716 19.207 -21.743 1.00 45.47 172 HIS A CA 1
ATOM 1440 C C . HIS A 1 172 ? 0.763 19.436 -20.551 1.00 45.47 172 HIS A C 1
ATOM 1442 O O . HIS A 1 172 ? 0.324 18.524 -19.843 1.00 45.47 172 HIS A O 1
ATOM 1448 N N . PHE A 1 173 ? 0.367 20.702 -20.359 1.00 40.25 173 PHE A N 1
ATOM 1449 C CA . PHE A 1 173 ? -0.610 21.077 -19.334 1.00 40.25 173 PHE A CA 1
ATOM 1450 C C . PHE A 1 173 ? -2.070 20.826 -19.756 1.00 40.25 173 PHE A C 1
ATOM 1452 O O . PHE A 1 173 ? -2.860 20.421 -18.897 1.00 40.25 173 PHE A O 1
ATOM 1459 N N . LYS A 1 174 ? -2.422 20.936 -21.040 1.00 45.03 174 LYS A N 1
ATOM 1460 C CA . LYS A 1 174 ? -3.710 20.557 -21.651 1.00 45.03 174 LYS A CA 1
ATOM 1461 C C . LYS A 1 174 ? -3.500 20.397 -23.157 1.00 45.03 174 LYS A C 1
ATOM 1463 O O . LYS A 1 174 ? -2.622 21.060 -23.702 1.00 45.03 174 LYS A O 1
ATOM 1468 N N . ASP A 1 175 ? -4.287 19.540 -23.790 1.00 45.94 175 ASP A N 1
ATOM 1469 C CA . ASP A 1 175 ? -4.479 19.606 -25.234 1.00 45.94 175 ASP A CA 1
ATOM 1470 C C . ASP A 1 175 ? -5.173 20.945 -25.582 1.00 45.94 175 ASP A C 1
ATOM 1472 O O . ASP A 1 175 ? -6.191 21.256 -24.955 1.00 45.94 175 ASP A O 1
ATOM 1476 N N . PRO A 1 176 ? -4.600 21.792 -26.457 1.00 49.75 176 PRO A N 1
ATOM 1477 C CA . PRO A 1 176 ? -5.118 23.137 -26.714 1.00 49.75 176 PRO A CA 1
ATOM 1478 C C . PRO A 1 176 ? -6.449 23.156 -27.482 1.00 49.75 176 PRO A C 1
ATOM 1480 O O . PRO A 1 176 ? -7.177 24.136 -27.356 1.00 49.75 176 PRO A O 1
ATOM 1483 N N . GLU A 1 177 ? -6.799 22.092 -28.210 1.00 47.16 177 GLU A N 1
ATOM 1484 C CA . GLU A 1 177 ? -8.038 22.017 -28.999 1.00 47.16 177 GLU A CA 1
ATOM 1485 C C . GLU A 1 177 ? -9.196 21.412 -28.200 1.00 47.16 177 GLU A C 1
ATOM 1487 O O . GLU A 1 177 ? -10.322 21.899 -28.236 1.00 47.16 177 GLU A O 1
ATOM 1492 N N . THR A 1 178 ? -8.921 20.366 -27.422 1.00 51.38 178 THR A N 1
ATOM 1493 C CA . THR A 1 178 ? -9.952 19.610 -26.695 1.00 51.38 178 THR A CA 1
ATOM 1494 C C . THR A 1 178 ? -10.022 19.963 -25.209 1.00 51.38 178 THR A C 1
ATOM 1496 O O . THR A 1 178 ? -10.965 19.587 -24.513 1.00 51.38 178 THR A O 1
ATOM 1499 N N . GLY A 1 179 ? -9.005 20.644 -24.667 1.00 47.09 179 GLY A N 1
ATOM 1500 C CA . GLY A 1 179 ? -8.878 20.928 -23.234 1.00 47.09 179 GLY A CA 1
ATOM 1501 C C . GLY A 1 179 ? -8.662 19.680 -22.364 1.00 47.09 179 GLY A C 1
ATOM 1502 O O . GLY A 1 179 ? -8.562 19.794 -21.134 1.00 47.09 179 GLY A O 1
ATOM 1503 N N . VAL A 1 180 ? -8.572 18.496 -22.979 1.00 41.81 180 VAL A N 1
ATOM 1504 C CA . VAL A 1 180 ? -8.447 17.203 -22.308 1.00 41.81 180 VAL A CA 1
ATOM 1505 C C . VAL A 1 180 ? -7.022 17.026 -21.787 1.00 41.81 180 VAL A C 1
ATOM 1507 O O . VAL A 1 180 ? -6.023 17.421 -22.391 1.00 41.81 180 VAL A O 1
ATOM 1510 N N . HIS A 1 181 ? -6.909 16.445 -20.596 1.00 43.75 181 HIS A N 1
ATOM 1511 C CA . HIS A 1 181 ? -5.620 16.086 -20.025 1.00 43.75 181 HIS A CA 1
ATOM 1512 C C . HIS A 1 181 ? -5.099 14.802 -20.675 1.00 43.75 181 HIS A C 1
ATOM 1514 O O . HIS A 1 181 ? -5.579 13.715 -20.378 1.00 43.75 181 HIS A O 1
ATOM 1520 N N . THR A 1 182 ? -4.067 14.930 -21.503 1.00 38.78 182 THR A N 1
ATOM 1521 C CA . THR A 1 182 ? -3.441 13.847 -22.280 1.00 38.78 182 THR A CA 1
ATOM 1522 C C . THR A 1 182 ? -2.585 12.870 -21.467 1.00 38.78 182 THR A C 1
ATOM 1524 O O . THR A 1 182 ? -1.995 11.961 -22.040 1.00 38.78 182 THR A O 1
ATOM 1527 N N . ASN A 1 183 ? -2.509 13.004 -20.135 1.00 44.47 183 ASN A N 1
ATOM 1528 C CA . ASN A 1 183 ? -1.611 12.186 -19.319 1.00 44.47 183 ASN A CA 1
ATOM 1529 C C . ASN A 1 183 ? -2.357 11.214 -18.370 1.00 44.47 183 ASN A C 1
ATOM 1531 O O . ASN A 1 183 ? -3.049 11.680 -17.456 1.00 44.47 183 ASN A O 1
ATOM 1535 N N . PRO A 1 184 ? -2.163 9.886 -18.516 1.00 44.00 184 PRO A N 1
ATOM 1536 C CA . PRO A 1 184 ? -2.518 8.834 -17.556 1.00 44.00 184 PRO A CA 1
ATOM 1537 C C . PRO A 1 184 ? -2.315 9.184 -16.070 1.00 44.00 184 PRO A C 1
ATOM 1539 O O . PRO A 1 184 ? -3.245 8.997 -15.286 1.00 44.00 184 PRO A O 1
ATOM 1542 N N . LEU A 1 185 ? -1.183 9.809 -15.713 1.00 43.78 185 LEU A N 1
ATOM 1543 C CA . LEU A 1 185 ? -0.829 10.189 -14.333 1.00 43.78 185 LEU A CA 1
ATOM 1544 C C . LEU A 1 185 ? -1.608 11.371 -13.774 1.00 43.78 185 LEU A C 1
ATOM 1546 O O . LEU A 1 185 ? -1.703 11.515 -12.560 1.00 43.78 185 LEU A O 1
ATOM 1550 N N . LYS A 1 186 ? -2.265 12.196 -14.601 1.00 41.78 186 LYS A N 1
ATOM 1551 C CA . LYS A 1 186 ? -3.285 13.098 -14.048 1.00 41.78 186 LYS A CA 1
ATOM 1552 C C . LYS A 1 186 ? -4.475 12.302 -13.544 1.00 41.78 186 LYS A C 1
ATOM 1554 O O . LYS A 1 186 ? -5.146 12.795 -12.659 1.00 41.78 186 LYS A O 1
ATOM 1559 N N . VAL A 1 187 ? -4.725 11.084 -14.019 1.00 41.66 187 VAL A N 1
ATOM 1560 C CA . VAL A 1 187 ? -5.806 10.246 -13.500 1.00 41.66 187 VAL A CA 1
ATOM 1561 C C . VAL A 1 187 ? -5.409 9.590 -12.181 1.00 41.66 187 VAL A C 1
ATOM 1563 O O . VAL A 1 187 ? -6.279 9.556 -11.328 1.00 41.66 187 VAL A O 1
ATOM 1566 N N . ILE A 1 188 ? -4.150 9.185 -11.932 1.00 43.56 188 ILE A N 1
ATOM 1567 C CA . ILE A 1 188 ? -3.701 8.764 -10.584 1.00 43.56 188 ILE A CA 1
ATOM 1568 C C . ILE A 1 188 ? -3.440 9.956 -9.684 1.00 43.56 188 ILE A C 1
ATOM 1570 O O . ILE A 1 188 ? -4.050 10.030 -8.639 1.00 43.56 188 ILE A O 1
ATOM 1574 N N . GLY A 1 189 ? -2.706 10.980 -10.092 1.00 43.72 189 GLY A N 1
ATOM 1575 C CA . GLY A 1 189 ? -2.602 12.218 -9.327 1.00 43.72 189 GLY A CA 1
ATOM 1576 C C . GLY A 1 189 ? -3.974 12.810 -8.986 1.00 43.72 189 GLY A C 1
ATOM 1577 O O . GLY A 1 189 ? -4.114 13.407 -7.934 1.00 43.72 189 GLY A O 1
ATOM 1578 N N . HIS A 1 190 ? -5.018 12.613 -9.800 1.00 44.66 190 HIS A N 1
ATOM 1579 C CA . HIS A 1 190 ? -6.400 13.012 -9.506 1.00 44.66 190 HIS A CA 1
ATOM 1580 C C . HIS A 1 190 ? -7.263 11.879 -8.923 1.00 44.66 190 HIS A C 1
ATOM 1582 O O . HIS A 1 190 ? -8.302 12.220 -8.390 1.00 44.66 190 HIS A O 1
ATOM 1588 N N . LEU A 1 191 ? -6.876 10.594 -8.954 1.00 41.66 191 LEU A N 1
ATOM 1589 C CA . LEU A 1 191 ? -7.472 9.464 -8.212 1.00 41.66 191 LEU A CA 1
ATOM 1590 C C . LEU A 1 191 ? -6.834 9.399 -6.840 1.00 41.66 191 LEU A C 1
ATOM 1592 O O . LEU A 1 191 ? -7.534 9.614 -5.894 1.00 41.66 191 LEU A O 1
ATOM 1596 N N . SER A 1 192 ? -5.529 9.273 -6.687 1.00 39.62 192 SER A N 1
ATOM 1597 C CA . SER A 1 192 ? -4.785 9.642 -5.486 1.00 39.62 192 SER A CA 1
ATOM 1598 C C . SER A 1 192 ? -5.222 10.993 -4.909 1.00 39.62 192 SER A C 1
ATOM 1600 O O . SER A 1 192 ? -5.520 11.020 -3.732 1.00 39.62 192 SER A O 1
ATOM 1602 N N . LYS A 1 193 ? -5.433 12.086 -5.678 1.00 39.44 193 LYS A N 1
ATOM 1603 C CA . LYS A 1 193 ? -6.081 13.317 -5.142 1.00 39.44 193 LYS A CA 1
ATOM 1604 C C . LYS A 1 193 ? -7.608 13.265 -5.038 1.00 39.44 193 LYS A C 1
ATOM 1606 O O . LYS A 1 193 ? -8.131 14.101 -4.321 1.00 39.44 193 LYS A O 1
ATOM 1611 N N . LYS A 1 194 ? -8.352 12.371 -5.705 1.00 36.56 194 LYS A N 1
ATOM 1612 C CA . LYS A 1 194 ? -9.808 12.169 -5.499 1.00 36.56 194 LYS A CA 1
ATOM 1613 C C . LYS A 1 194 ? -10.014 11.212 -4.348 1.00 36.56 194 LYS A C 1
ATOM 1615 O O . LYS A 1 194 ? -10.576 11.661 -3.389 1.00 36.56 194 LYS A O 1
ATOM 1620 N N . CYS A 1 195 ? -9.491 10.001 -4.327 1.00 34.91 195 CYS A N 1
ATOM 1621 C CA . CYS A 1 195 ? -9.181 9.245 -3.117 1.00 34.91 195 CYS A CA 1
ATOM 1622 C C . CYS A 1 195 ? -8.629 10.143 -1.997 1.00 34.91 195 CYS A C 1
ATOM 1624 O O . CYS A 1 195 ? -9.174 10.018 -0.920 1.00 34.91 195 CYS A O 1
ATOM 1626 N N . CYS A 1 196 ? -7.728 11.121 -2.224 1.00 33.84 196 CYS A N 1
ATOM 1627 C CA . CYS A 1 196 ? -7.301 12.108 -1.204 1.00 33.84 196 CYS A CA 1
ATOM 1628 C C . CYS A 1 196 ? -8.236 13.316 -0.980 1.00 33.84 196 CYS A C 1
ATOM 1630 O O . CYS A 1 196 ? -8.070 14.022 0.003 1.00 33.84 196 CYS A O 1
ATOM 1632 N N . LYS A 1 197 ? -9.210 13.619 -1.850 1.00 31.25 197 LYS A N 1
ATOM 1633 C CA . LYS A 1 197 ? -10.210 14.709 -1.677 1.00 31.25 197 LYS A CA 1
ATOM 1634 C C . LYS A 1 197 ? -11.528 14.167 -1.130 1.00 31.25 197 LYS A C 1
ATOM 1636 O O . LYS A 1 197 ? -12.101 14.754 -0.223 1.00 31.25 197 LYS A O 1
ATOM 1641 N N . ILE A 1 198 ? -11.958 13.018 -1.636 1.00 32.62 198 ILE A N 1
ATOM 1642 C CA . ILE A 1 198 ? -12.789 12.032 -0.955 1.00 32.62 198 ILE A CA 1
ATOM 1643 C C . ILE A 1 198 ? -12.138 11.758 0.414 1.00 32.62 198 ILE A C 1
ATOM 1645 O O . ILE A 1 198 ? -12.849 11.876 1.395 1.00 32.62 198 ILE A O 1
ATOM 1649 N N . SER A 1 199 ? -10.809 11.590 0.558 1.00 34.38 199 SER A N 1
ATOM 1650 C CA . SER A 1 199 ? -10.146 11.446 1.877 1.00 34.38 199 SER A CA 1
ATOM 1651 C C . SER A 1 199 ? -9.745 12.714 2.629 1.00 34.38 199 SER A C 1
ATOM 1653 O O . SER A 1 199 ? -9.444 12.634 3.814 1.00 34.38 199 SER A O 1
ATOM 1655 N N . GLY A 1 200 ? -9.861 13.890 2.019 1.00 31.03 200 GLY A N 1
ATOM 1656 C CA . GLY A 1 200 ? -9.993 15.146 2.754 1.00 31.03 200 GLY A CA 1
ATOM 1657 C C . GLY A 1 200 ? -11.295 15.157 3.562 1.00 31.03 200 GLY A C 1
ATOM 1658 O O . GLY A 1 200 ? -11.407 15.895 4.534 1.00 31.03 200 GLY A O 1
ATOM 1659 N N . LYS A 1 201 ? -12.247 14.285 3.186 1.00 36.91 201 LYS A N 1
ATOM 1660 C CA . LYS A 1 201 ? -13.449 13.926 3.946 1.00 36.91 201 LYS A CA 1
ATOM 1661 C C . LYS A 1 201 ? -13.340 12.554 4.646 1.00 36.91 201 LYS A C 1
ATOM 1663 O O . LYS A 1 201 ? -13.867 12.429 5.735 1.00 36.91 201 LYS A O 1
ATOM 1668 N N . ILE A 1 202 ? -12.521 11.609 4.159 1.00 35.38 202 ILE A N 1
ATOM 1669 C CA . ILE A 1 202 ? -12.065 10.348 4.809 1.00 35.38 202 ILE A CA 1
ATOM 1670 C C . ILE A 1 202 ? -10.743 10.457 5.638 1.00 35.38 202 ILE A C 1
ATOM 1672 O O . ILE A 1 202 ? -9.875 9.592 5.517 1.00 35.38 202 ILE A O 1
ATOM 1676 N N . PRO A 1 203 ? -10.523 11.420 6.554 1.00 35.19 203 PRO A N 1
ATOM 1677 C CA . PRO A 1 203 ? -9.455 11.262 7.547 1.00 35.19 203 PRO A CA 1
ATOM 1678 C C . PRO A 1 203 ? -9.735 10.114 8.532 1.00 35.19 203 PRO A C 1
ATOM 1680 O O . PRO A 1 203 ? -8.817 9.586 9.148 1.00 35.19 203 PRO A O 1
ATOM 1683 N N . LYS A 1 204 ? -10.998 9.681 8.687 1.00 35.34 204 LYS A N 1
ATOM 1684 C CA . LYS A 1 204 ? -11.394 8.716 9.731 1.00 35.34 204 LYS A CA 1
ATOM 1685 C C . LYS A 1 204 ? -11.271 7.233 9.340 1.00 35.34 204 LYS A C 1
ATOM 1687 O O . LYS A 1 204 ? -10.956 6.431 10.212 1.00 35.34 204 LYS A O 1
ATOM 1692 N N . ILE A 1 205 ? -11.442 6.849 8.066 1.00 34.25 205 ILE A N 1
ATOM 1693 C CA . ILE A 1 205 ? -11.304 5.430 7.644 1.00 34.25 205 ILE A CA 1
ATOM 1694 C C . ILE A 1 205 ? -9.832 5.050 7.415 1.00 34.25 205 ILE A C 1
ATOM 1696 O O . ILE A 1 205 ? -9.458 3.914 7.671 1.00 34.25 205 ILE A O 1
ATOM 1700 N N . PH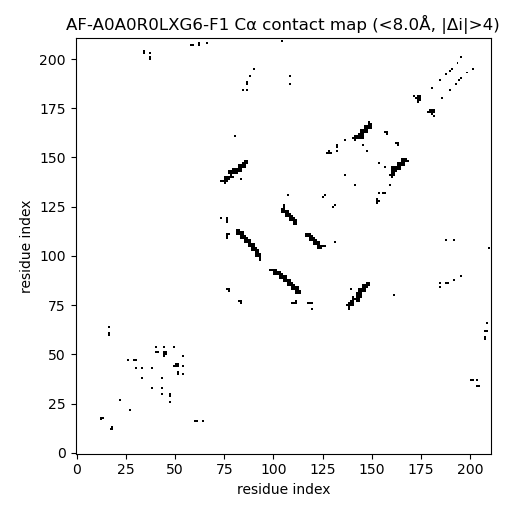E A 1 206 ? -8.965 6.001 7.046 1.00 34.25 206 PHE A N 1
ATOM 1701 C CA . PHE A 1 206 ? -7.507 5.797 7.087 1.00 34.25 206 PHE A CA 1
ATOM 1702 C C . PHE A 1 206 ? -6.869 6.178 8.435 1.00 34.25 206 PHE A C 1
ATOM 1704 O O . PHE A 1 206 ? -5.817 5.645 8.767 1.00 34.25 206 PHE A O 1
ATOM 1711 N N . GLY A 1 207 ? -7.539 6.965 9.288 1.00 37.72 207 GLY A N 1
ATOM 1712 C CA . GLY A 1 207 ? -7.219 7.067 10.725 1.00 37.72 207 GLY A CA 1
ATOM 1713 C C . GLY A 1 207 ? -7.408 5.738 11.477 1.00 37.72 207 GLY A C 1
ATOM 1714 O O . GLY A 1 207 ? -6.697 5.433 12.434 1.00 37.72 207 GLY A O 1
ATOM 1715 N N . LEU A 1 208 ? -8.272 4.858 10.960 1.00 34.41 208 LEU A N 1
ATOM 1716 C CA . LEU A 1 208 ? -8.305 3.434 11.306 1.00 34.41 208 LEU A CA 1
ATOM 1717 C C . LEU A 1 208 ? -7.076 2.660 10.789 1.00 34.41 208 LEU A C 1
ATOM 1719 O O . LEU A 1 208 ? -7.005 1.468 11.015 1.00 34.41 208 LEU A O 1
ATOM 1723 N N . PHE A 1 209 ? -6.070 3.281 10.176 1.00 34.34 209 PHE A N 1
ATOM 1724 C CA . PHE A 1 209 ? -4.773 2.667 9.859 1.00 34.34 209 PHE A CA 1
ATOM 1725 C C . PHE A 1 209 ? -3.592 3.391 10.528 1.00 34.34 209 PHE A C 1
ATOM 1727 O O . PHE A 1 209 ? -2.630 2.710 10.865 1.00 34.34 209 PHE A O 1
ATOM 1734 N N . SER A 1 210 ? -3.721 4.672 10.900 1.00 29.34 210 SER A N 1
ATOM 1735 C CA . SER A 1 210 ? -2.643 5.501 11.486 1.00 29.34 210 SER A CA 1
ATOM 1736 C C . SER A 1 210 ? -2.749 5.885 12.985 1.00 29.34 210 SER A C 1
ATOM 1738 O O . SER A 1 210 ? -1.954 6.697 13.439 1.00 29.34 210 SER A O 1
ATOM 1740 N N . LEU A 1 211 ? -3.669 5.305 13.777 1.00 30.81 211 LEU A N 1
ATOM 1741 C CA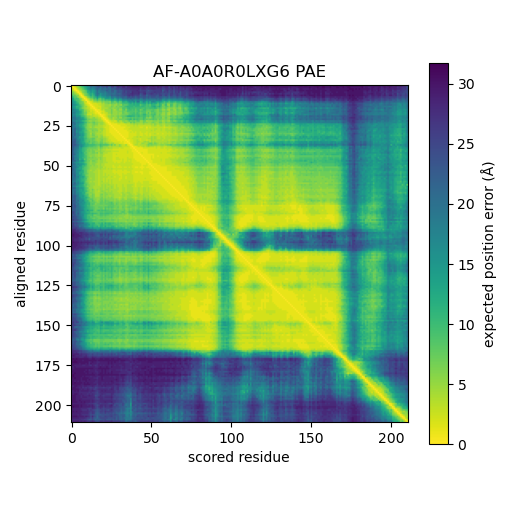 . LEU A 1 211 ? -3.683 5.393 15.264 1.00 30.81 211 LEU A CA 1
ATOM 1742 C C . LEU A 1 211 ? -3.492 4.066 16.012 1.00 30.81 211 LEU A C 1
ATOM 1744 O O . LEU A 1 211 ? -4.271 3.123 15.729 1.00 30.81 211 LEU A O 1
#

Solvent-accessible surface area (backbone atoms only — not comparable to full-atom values): 12541 Å² total; per-residue (Å²): 136,85,83,74,78,78,74,79,84,75,57,95,35,66,98,45,94,49,56,87,53,93,71,60,70,65,60,51,53,52,48,50,49,34,61,77,66,63,52,54,69,66,59,49,19,58,77,66,74,38,61,55,71,56,53,52,55,50,52,51,52,51,30,56,50,51,51,52,53,49,70,74,64,66,67,69,40,54,31,77,83,27,42,30,40,44,51,79,48,64,47,51,68,48,78,89,75,52,78,80,91,47,91,54,53,36,31,41,40,40,33,30,76,56,94,81,50,56,72,48,77,43,82,41,96,62,95,43,42,65,55,49,49,54,53,44,64,72,40,40,39,48,48,11,29,38,37,32,60,77,56,74,58,56,69,62,51,54,80,64,28,69,39,63,47,64,49,66,88,89,65,79,89,48,40,90,88,78,65,46,72,89,47,75,61,58,53,45,60,45,37,60,43,34,60,44,50,58,27,72,67,38,58,63,74,55,40,53,72,75,113

Nearest PDB structures (foldseek):
  4fcy-assembly1_A  TM=3.484E-01  e=1.226E-02  Muvirus mu
  4xb6-assembly1_E  TM=2.668E-01  e=6.522E-01  Escherichia coli str. K-12 substr. MG1655
  2oqh-assembly3_C  TM=4.950E-01  e=7.249E+00  Streptomyces coelicolor A3(2)
  7z19-assembly1_A  TM=2.002E-01  e=1.121E+00  Escherichia coli
  7z15-assembly1_A  TM=2.002E-01  e=1.343E+00  Escherichia coli

Sequence (211 aa):
LSWKSCSPTKGLYKNTILVKFKKNFEFFIFLIQGIFGYMPLRGLSEQLNYKYRNLINFLKKIKINAKKIFFNNIEIIGGDDVIVEIDESTFGNRKYNRGHRVEGQWVLGIVEKTKKRRINIIPVEKIDSKTLTDIIRKYVHLLSIILTDKWKGYNELKKYYKDHKTVNHSKHFKDPETGVHTNPLKVIGHLSKKCCKISGKIPKIFGLFSL

Mean predicted aligned error: 12.75 Å

Secondary structure (DSSP, 8-state):
---PPPPP---TTTTSTTTT----HHHHHHHHHHHHTT--HHHHHHHTT--HHHHHHHHHHHHHHHHHHHHHSPPPB--TT-EEEEEEEESS--GGG-S---PPPEEEEEEE-SSS--EEEEEES---HHHHHHHHHHHB-TTSEEEE-S-GGGTTGGGTSSEEEE--TTS-SS-TTT-----HHHHHHHHHHHHHHHTTT-HHHHHHHH-

Radius of gyration: 22.16 Å; Cα contacts (8 Å, |Δi|>4): 247; chains: 1; bounding box: 55×69×55 Å

InterPro domains:
  IPR024445 ISXO2-like transposase domain [PF12762] (83-186)
  IPR024445 ISXO2-like transposase domain [SM01126] (76-192)
  IPR053164 IS1016-like transposase [PTHR47163] (66-183)

pLDDT: mean 73.35, std 20.28, range [29.34, 97.88]

Organism: NCBI:txid146866